Protein AF-0000000069680422 (afdb_homodimer)

Solvent-accessible surface area (backbone atoms only — not comparable to full-atom values): 12566 Å² total; per-residue (Å²): 123,90,67,68,73,63,61,70,64,61,80,63,62,77,51,45,50,59,54,49,45,52,43,51,48,55,48,74,64,57,73,73,46,77,92,82,43,54,70,59,56,45,53,47,51,53,54,52,39,52,48,53,34,37,74,47,72,43,75,77,54,56,66,60,53,31,41,63,72,49,70,67,54,59,76,92,43,46,69,59,50,54,56,55,44,64,45,52,73,95,63,58,33,43,67,55,50,48,52,54,52,45,58,70,77,100,122,89,67,69,72,63,60,70,66,61,80,60,62,77,51,44,52,61,54,49,43,53,45,52,49,56,48,73,61,56,72,71,47,76,92,81,43,54,68,59,56,45,53,48,50,53,52,50,40,51,48,52,34,37,74,47,72,44,76,78,54,56,66,59,54,31,41,63,72,49,69,69,54,59,76,92,42,47,66,58,49,55,55,55,46,65,45,52,73,93,64,57,34,42,66,56,49,46,52,54,52,43,58,69,76,100

Foldseek 3Di:
DVPPVPPPPPPLVQQDPVNLVVLVCVLLVQDDDPVVDALLVSLVSNVVSQVVNVSNPDHDDFVVSLCSSQVHDDPVCVVVSVVLVPDDPVQRGNVNSSVSRVVVRD/DVPPVPPPPPPLVQQDPVNLVVLVCVLLVQDDDPVVDALLVSLVSNVVSQVVNVSNPDHDDFVVSLCSSQVHDDPVCVVVSVVLVPDDPVQRGNVNSSVSRVVVRD

Nearest PDB structures (foldseek):
  7nlg-assembly2_C-2  TM=8.042E-01  e=1.661E-01  Saccharomyces cerevisiae
  7nli-assembly1_B  TM=7.421E-01  e=1.962E-01  Saccharomyces cerevisiae
  7nlg-assembly2_C-2  TM=8.045E-01  e=1.661E-01  Saccharomyces cerevisiae
  7nli-assembly1_B  TM=7.424E-01  e=1.962E-01  Saccharomyces cerevisiae

Secondary structure (DSSP, 8-state):
-TTSTTTT--------HHHHHHHHHHHHH----TTT--HHHHHHHHHHHHHHHHHTT----HHHHHHHHHTT--GGGHHHHHHHHTS-TTT--HHHHHHHHHHHH-/-TTSTTTT--------HHHHHHHHHHHHH----TTT--HHHHHHHHHHHHHHHHHTT----HHHHHHHHHTT--GGGHHHHHHHHTS-TTT--HHHHHHHHHHHH-

pLDDT: mean 88.04, std 20.53, range [25.44, 98.75]

Sequence (212 aa):
GKEAWNILKTNFEPTSKARLAVLIDEFFELKFNPVEETIGIFCKSVDEKKTEVKEAGFEIPELLIALQLIRRLPAEYDHLVQTLYRMKDEEFNHREVEKQLVNEAGGKEAWNILKTNFEPTSKARLAVLIDEFFELKFNPVEETIGIFCKSVDEKKTEVKEAGFEIPELLIALQLIRRLPAEYDHLVQTLYRMKDEEFNHREVEKQLVNEAG

Radius of gyration: 19.79 Å; Cα contacts (8 Å, |Δi|>4): 181; chains: 2; bounding box: 50×48×54 Å

Structure (mmCIF, N/CA/C/O backbone):
data_AF-0000000069680422-model_v1
#
loop_
_entity.id
_entity.type
_entity.pdbx_description
1 polymer 'Uncharacterized protein'
#
loop_
_atom_site.group_PDB
_atom_site.id
_atom_site.type_symbol
_atom_site.label_atom_id
_atom_site.label_alt_id
_atom_site.label_comp_id
_atom_site.label_asym_id
_atom_site.label_entity_id
_atom_site.label_seq_id
_atom_site.pdbx_PDB_ins_code
_atom_site.Cartn_x
_atom_site.Cartn_y
_atom_site.Cartn_z
_atom_site.occupancy
_atom_site.B_iso_or_equiv
_atom_site.auth_seq_id
_atom_site.auth_comp_id
_atom_site.auth_asym_id
_atom_site.auth_atom_id
_atom_site.pdbx_PDB_model_num
ATOM 1 N N . GLY A 1 1 ? 31.828 -4.523 26.578 1 25.44 1 GLY A N 1
ATOM 2 C CA . GLY A 1 1 ? 31.656 -3.223 27.203 1 25.44 1 GLY A CA 1
ATOM 3 C C . GLY A 1 1 ? 30.422 -2.479 26.719 1 25.44 1 GLY A C 1
ATOM 4 O O . GLY A 1 1 ? 29.844 -2.842 25.688 1 25.44 1 GLY A O 1
ATOM 5 N N . LYS A 1 2 ? 29.766 -1.56 27.609 1 36.19 2 LYS A N 1
ATOM 6 C CA . LYS A 1 2 ? 28.609 -0.674 27.5 1 36.19 2 LYS A CA 1
ATOM 7 C C . LYS A 1 2 ? 28.656 0.114 26.188 1 36.19 2 LYS A C 1
ATOM 9 O O . LYS A 1 2 ? 27.625 0.643 25.75 1 36.19 2 LYS A O 1
ATOM 14 N N . GLU A 1 3 ? 29.797 0.536 25.578 1 31.25 3 GLU A N 1
ATOM 15 C CA . GLU A 1 3 ? 30.188 1.466 24.516 1 31.25 3 GLU A CA 1
ATOM 16 C C . GLU A 1 3 ? 29.75 0.961 23.156 1 31.25 3 GLU A C 1
ATOM 18 O O . GLU A 1 3 ? 29.453 1.757 22.25 1 31.25 3 GLU A O 1
ATOM 23 N N . ALA A 1 4 ? 30.094 -0.371 22.797 1 37.94 4 ALA A N 1
ATOM 24 C CA . ALA A 1 4 ? 29.953 -0.815 21.406 1 37.94 4 ALA A CA 1
ATOM 25 C C . ALA A 1 4 ? 28.484 -0.749 20.953 1 37.94 4 ALA A C 1
ATOM 27 O O . ALA A 1 4 ? 28.203 -0.676 19.766 1 37.94 4 ALA A O 1
ATOM 28 N N . TRP A 1 5 ? 27.609 -1.008 21.875 1 35.69 5 TRP A N 1
ATOM 29 C CA . TRP A 1 5 ? 26.203 -1.093 21.516 1 35.69 5 TRP A CA 1
ATOM 30 C C . TRP A 1 5 ? 25.703 0.239 20.953 1 35.69 5 TRP A C 1
ATOM 32 O O . TRP A 1 5 ? 24.812 0.27 20.109 1 35.69 5 TRP A O 1
ATOM 42 N N . ASN A 1 6 ? 26.203 1.366 21.516 1 36.84 6 ASN A N 1
ATOM 43 C CA . ASN A 1 6 ? 25.672 2.664 21.125 1 36.84 6 ASN A CA 1
ATOM 44 C C . ASN A 1 6 ? 25.938 2.967 19.656 1 36.84 6 ASN A C 1
ATOM 46 O O . ASN A 1 6 ? 25.469 3.986 19.141 1 36.84 6 ASN A O 1
ATOM 50 N N . ILE A 1 7 ? 27.109 2.547 19.109 1 36.84 7 ILE A N 1
ATOM 51 C CA . ILE A 1 7 ? 27.578 3.049 17.828 1 36.84 7 ILE A CA 1
ATOM 52 C C . ILE A 1 7 ? 26.562 2.746 16.734 1 36.84 7 ILE A C 1
ATOM 54 O O . ILE A 1 7 ? 26.531 3.404 15.695 1 36.84 7 ILE A O 1
ATOM 58 N N . LEU A 1 8 ? 26.078 1.571 16.719 1 35.16 8 LEU A N 1
ATOM 59 C CA . LEU A 1 8 ? 25.359 1.293 15.484 1 35.16 8 LEU A CA 1
ATOM 60 C C . LEU A 1 8 ? 24.125 2.176 15.359 1 35.16 8 LEU A C 1
ATOM 62 O O . LEU A 1 8 ? 23.172 1.832 14.648 1 35.16 8 LEU A O 1
ATOM 66 N N . LYS A 1 9 ? 23.969 3.104 16.25 1 38.12 9 LYS A N 1
ATOM 67 C CA . LYS A 1 9 ? 23.047 4.152 15.852 1 38.12 9 LYS A CA 1
ATOM 68 C C . LYS A 1 9 ? 23.25 4.539 14.391 1 38.12 9 LYS A C 1
ATOM 70 O O . LYS A 1 9 ? 24.172 5.297 14.07 1 38.12 9 LYS A O 1
ATOM 75 N N . THR A 1 10 ? 23.469 3.613 13.453 1 37.66 10 THR A N 1
ATOM 76 C CA . THR A 1 10 ? 23.578 3.902 12.023 1 37.66 10 THR A CA 1
ATOM 77 C C . THR A 1 10 ? 22.891 5.219 11.688 1 37.66 10 THR A C 1
ATOM 79 O O . THR A 1 10 ? 21.953 5.629 12.375 1 37.66 10 THR A O 1
ATOM 82 N N . ASN A 1 11 ? 23.641 6.203 11.195 1 39.41 11 ASN A N 1
ATOM 83 C CA . ASN A 1 11 ? 23.375 7.445 10.484 1 39.41 11 ASN A CA 1
ATOM 84 C C . ASN A 1 11 ? 22.094 7.352 9.664 1 39.41 11 ASN A C 1
ATOM 86 O O . ASN A 1 11 ? 22.141 7.297 8.438 1 39.41 11 ASN A O 1
ATOM 90 N N . PHE A 1 12 ? 21.312 6.391 9.812 1 41.16 12 PHE A N 1
ATOM 91 C CA . PHE A 1 12 ? 20.062 6.547 9.078 1 41.16 12 PHE A CA 1
ATOM 92 C C . PHE A 1 12 ? 19.516 7.957 9.234 1 41.16 12 PHE A C 1
ATOM 94 O O . PHE A 1 12 ? 19.172 8.375 10.344 1 41.16 12 PHE A O 1
ATOM 101 N N . GLU A 1 13 ? 20.141 8.836 8.641 1 44.19 13 GLU A N 1
ATOM 102 C CA . GLU A 1 13 ? 19.422 10.102 8.555 1 44.19 13 GLU A CA 1
ATOM 103 C C . GLU A 1 13 ? 17.906 9.875 8.602 1 44.19 13 GLU A C 1
ATOM 105 O O . GLU A 1 13 ? 17.391 9.016 7.895 1 44.19 13 GLU A O 1
ATOM 110 N N . PRO A 1 14 ? 17.312 9.961 9.695 1 50.31 14 PRO A N 1
ATOM 111 C CA . PRO A 1 14 ? 15.867 9.75 9.734 1 50.31 14 PRO A CA 1
ATOM 112 C C . PRO A 1 14 ? 15.195 10.047 8.398 1 50.31 14 PRO A C 1
ATOM 114 O O . PRO A 1 14 ? 15.414 11.109 7.812 1 50.31 14 PRO A O 1
ATOM 117 N N . THR A 1 15 ? 15.148 9.055 7.484 1 62.88 15 THR A N 1
ATOM 118 C CA . THR A 1 15 ? 14.391 9.297 6.258 1 62.88 15 THR A CA 1
ATOM 119 C C . THR A 1 15 ? 13.07 9.992 6.562 1 62.88 15 THR A C 1
ATOM 121 O O . THR A 1 15 ? 12.359 9.609 7.492 1 62.88 15 THR A O 1
ATOM 124 N N . SER A 1 16 ? 12.969 11.102 5.945 1 86.69 16 SER A N 1
ATOM 125 C CA . SER A 1 16 ? 11.773 11.922 6.109 1 86.69 16 SER A CA 1
ATOM 126 C C . SER A 1 16 ? 10.523 11.18 5.645 1 86.69 16 SER A C 1
ATOM 128 O O . SER A 1 16 ? 10.609 10.234 4.859 1 86.69 16 SER A O 1
ATOM 130 N N . LYS A 1 17 ? 9.547 11.305 6.312 1 94.56 17 LYS A N 1
ATOM 131 C CA . LYS A 1 17 ? 8.234 10.844 5.867 1 94.56 17 LYS A CA 1
ATOM 132 C C . LYS A 1 17 ? 7.988 11.203 4.406 1 94.56 17 LYS A C 1
ATOM 134 O O . LYS A 1 17 ? 7.336 10.453 3.68 1 94.56 17 LYS A O 1
ATOM 139 N N . ALA A 1 18 ? 8.633 12.266 3.984 1 94.31 18 ALA A N 1
ATOM 140 C CA . ALA A 1 18 ? 8.547 12.656 2.578 1 94.31 18 ALA A CA 1
ATOM 141 C C . ALA A 1 18 ? 9.203 11.609 1.681 1 94.31 18 ALA A C 1
ATOM 143 O O . ALA A 1 18 ? 8.656 11.25 0.637 1 94.31 18 ALA A O 1
ATOM 144 N N . ARG A 1 19 ? 10.281 11.188 2.102 1 95.56 19 ARG A N 1
ATOM 145 C CA . ARG A 1 19 ? 10.969 10.156 1.33 1 95.56 19 ARG A CA 1
ATOM 146 C C . ARG A 1 19 ? 10.188 8.852 1.339 1 95.56 19 ARG A C 1
ATOM 148 O O . ARG A 1 19 ? 10.055 8.195 0.305 1 95.56 19 ARG A O 1
ATOM 155 N N . LEU A 1 20 ? 9.656 8.5 2.449 1 96.75 20 LEU A N 1
ATOM 156 C CA . LEU A 1 20 ? 8.852 7.289 2.543 1 96.75 20 LEU A CA 1
ATOM 157 C C . LEU A 1 20 ? 7.625 7.383 1.641 1 96.75 20 LEU A C 1
ATOM 159 O O . LEU A 1 20 ? 7.262 6.41 0.98 1 96.75 20 LEU A O 1
ATOM 163 N N . ALA A 1 21 ? 7.027 8.5 1.604 1 96.69 21 ALA A N 1
ATOM 164 C CA . ALA A 1 21 ? 5.863 8.695 0.744 1 96.69 21 ALA A CA 1
ATOM 165 C C . ALA A 1 21 ? 6.203 8.406 -0.714 1 96.69 21 ALA A C 1
ATOM 167 O O . ALA A 1 21 ? 5.445 7.719 -1.408 1 96.69 21 ALA A O 1
ATOM 168 N N . VAL A 1 22 ? 7.355 8.891 -1.173 1 96.5 22 VAL A N 1
ATOM 169 C CA . VAL A 1 22 ? 7.801 8.688 -2.549 1 96.5 22 VAL A CA 1
ATOM 170 C C . VAL A 1 22 ? 8.062 7.203 -2.793 1 96.5 22 VAL A C 1
ATOM 172 O O . VAL A 1 22 ? 7.594 6.641 -3.787 1 96.5 22 VAL A O 1
ATOM 175 N N . LEU A 1 23 ? 8.719 6.598 -1.897 1 97.56 23 LEU A N 1
ATOM 176 C CA . LEU A 1 23 ? 9.086 5.195 -2.057 1 97.56 23 LEU A CA 1
ATOM 177 C C . LEU A 1 23 ? 7.855 4.297 -2.021 1 97.56 23 LEU A C 1
ATOM 179 O O . LEU A 1 23 ? 7.781 3.311 -2.756 1 97.56 23 LEU A O 1
ATOM 183 N N . ILE A 1 24 ? 6.887 4.641 -1.167 1 97.44 24 ILE A N 1
ATOM 184 C CA . ILE A 1 24 ? 5.633 3.902 -1.091 1 97.44 24 ILE A CA 1
ATOM 185 C C . ILE A 1 24 ? 4.883 4.016 -2.418 1 97.44 24 ILE A C 1
ATOM 187 O O . ILE A 1 24 ? 4.395 3.016 -2.949 1 97.44 24 ILE A O 1
ATOM 191 N N . ASP A 1 25 ? 4.887 5.176 -3.01 1 96.94 25 ASP A N 1
ATOM 192 C CA . ASP A 1 25 ? 4.273 5.348 -4.324 1 96.94 25 ASP A CA 1
ATOM 193 C C . ASP A 1 25 ? 4.969 4.484 -5.371 1 96.94 25 ASP A C 1
ATOM 195 O O . ASP A 1 25 ? 4.309 3.789 -6.148 1 96.94 25 ASP A O 1
ATOM 199 N N . GLU A 1 26 ? 6.25 4.566 -5.379 1 97.81 26 GLU A N 1
ATOM 200 C CA . GLU A 1 26 ? 7.012 3.805 -6.359 1 97.81 26 GLU A CA 1
ATOM 201 C C . GLU A 1 26 ? 6.754 2.307 -6.215 1 97.81 26 GLU A C 1
ATOM 203 O O . GLU A 1 26 ? 6.625 1.595 -7.211 1 97.81 26 GLU A O 1
ATOM 208 N N . PHE A 1 27 ? 6.645 1.841 -4.953 1 98.44 27 PHE A N 1
ATOM 209 C CA . PHE A 1 27 ? 6.402 0.425 -4.699 1 98.44 27 PHE A CA 1
ATOM 210 C C . PHE A 1 27 ? 5.043 0.004 -5.242 1 98.44 27 PHE A C 1
ATOM 212 O O . PHE A 1 27 ? 4.945 -0.95 -6.016 1 98.44 27 PHE A O 1
ATOM 219 N N . PHE A 1 28 ? 4.039 0.729 -4.922 1 97.25 28 PHE A N 1
ATOM 220 C CA . PHE A 1 28 ? 2.689 0.286 -5.246 1 97.25 28 PHE A CA 1
ATOM 221 C C . PHE A 1 28 ? 2.352 0.606 -6.699 1 97.25 28 PHE A C 1
ATOM 223 O O . PHE A 1 28 ? 1.36 0.108 -7.234 1 97.25 28 PHE A O 1
ATOM 230 N N . GLU A 1 29 ? 3.219 1.411 -7.398 1 96.62 29 GLU A N 1
ATOM 231 C CA . GLU A 1 29 ? 3.014 1.729 -8.805 1 96.62 29 GLU A CA 1
ATOM 232 C C . GLU A 1 29 ? 3.645 0.673 -9.711 1 96.62 29 GLU A C 1
ATOM 234 O O . GLU A 1 29 ? 3.373 0.634 -10.914 1 96.62 29 GLU A O 1
ATOM 239 N N . LEU A 1 30 ? 4.488 -0.167 -9.117 1 98 30 LEU A N 1
ATOM 240 C CA . LEU A 1 30 ? 5.117 -1.21 -9.922 1 98 30 LEU A CA 1
ATOM 241 C C . LEU A 1 30 ? 4.066 -2.094 -10.586 1 98 30 LEU A C 1
ATOM 243 O O . LEU A 1 30 ? 3.08 -2.479 -9.953 1 98 30 LEU A O 1
ATOM 247 N N . LYS A 1 31 ? 4.301 -2.33 -11.836 1 97.44 31 LYS A N 1
ATOM 248 C CA . LYS A 1 31 ? 3.426 -3.189 -12.633 1 97.44 31 LYS A CA 1
ATOM 249 C C . LYS A 1 31 ? 4.227 -4.004 -13.641 1 97.44 31 LYS A C 1
ATOM 251 O O . LYS A 1 31 ? 5.117 -3.475 -14.312 1 97.44 31 LYS A O 1
ATOM 256 N N . PHE A 1 32 ? 3.793 -5.246 -13.828 1 98.06 32 PHE A N 1
ATOM 257 C CA . PHE A 1 32 ? 4.449 -6.109 -14.797 1 98.06 32 PHE A CA 1
ATOM 258 C C . PHE A 1 32 ? 4.023 -5.75 -16.219 1 98.06 32 PHE A C 1
ATOM 260 O O . PHE A 1 32 ? 2.828 -5.637 -16.5 1 98.06 32 PHE A O 1
ATOM 267 N N . ASN A 1 33 ? 5.02 -5.52 -17.016 1 96.88 33 ASN A N 1
ATOM 268 C CA . ASN A 1 33 ? 4.828 -5.309 -18.438 1 96.88 33 ASN A CA 1
ATOM 269 C C . ASN A 1 33 ? 5.559 -6.367 -19.266 1 96.88 33 ASN A C 1
ATOM 271 O O . ASN A 1 33 ? 6.77 -6.277 -19.469 1 96.88 33 ASN A O 1
ATOM 275 N N . PRO A 1 34 ? 4.777 -7.293 -19.812 1 95 34 PRO A N 1
ATOM 276 C CA . PRO A 1 34 ? 5.406 -8.43 -20.484 1 95 34 PRO A CA 1
ATOM 277 C C . PRO A 1 34 ? 6.137 -8.023 -21.766 1 95 34 PRO A C 1
ATOM 279 O O . PRO A 1 34 ? 6.973 -8.781 -22.266 1 95 34 PRO A O 1
ATOM 282 N N . VAL A 1 35 ? 5.832 -6.91 -22.328 1 96.19 35 VAL A N 1
ATOM 283 C CA . VAL A 1 35 ? 6.48 -6.445 -23.547 1 96.19 35 VAL A CA 1
ATOM 284 C C . VAL A 1 35 ? 7.875 -5.91 -23.219 1 96.19 35 VAL A C 1
ATOM 286 O O . VAL A 1 35 ? 8.789 -6.004 -24.047 1 96.19 35 VAL A O 1
ATOM 289 N N . GLU A 1 36 ? 8.086 -5.477 -21.953 1 97 36 GLU A N 1
ATOM 290 C CA . GLU A 1 36 ? 9.297 -4.742 -21.609 1 97 36 GLU A CA 1
ATOM 291 C C . GLU A 1 36 ? 10.219 -5.578 -20.719 1 97 36 GLU A C 1
ATOM 293 O O . GLU A 1 36 ? 11.406 -5.266 -20.578 1 97 36 GLU A O 1
ATOM 298 N N . GLU A 1 37 ? 9.656 -6.582 -20.109 1 97.31 37 GLU A N 1
ATOM 299 C CA . GLU A 1 37 ? 10.477 -7.305 -19.141 1 97.31 37 GLU A CA 1
ATOM 300 C C . GLU A 1 37 ? 9.961 -8.727 -18.938 1 97.31 37 GLU A C 1
ATOM 302 O O . GLU A 1 37 ? 8.844 -9.055 -19.344 1 97.31 37 GLU A O 1
ATOM 307 N N . THR A 1 38 ? 10.844 -9.57 -18.391 1 96.94 38 THR A N 1
ATOM 308 C CA . THR A 1 38 ? 10.43 -10.898 -17.938 1 96.94 38 THR A CA 1
ATOM 309 C C . THR A 1 38 ? 9.844 -10.82 -16.531 1 96.94 38 THR A C 1
ATOM 311 O O . THR A 1 38 ? 10.047 -9.844 -15.812 1 96.94 38 THR A O 1
ATOM 314 N N . ILE A 1 39 ? 9.156 -11.852 -16.141 1 97.5 39 ILE A N 1
ATOM 315 C CA . ILE A 1 39 ? 8.547 -11.891 -14.812 1 97.5 39 ILE A CA 1
ATOM 316 C C . ILE A 1 39 ? 9.633 -11.883 -13.742 1 97.5 39 ILE A C 1
ATOM 318 O O . ILE A 1 39 ? 9.438 -11.328 -12.656 1 97.5 39 ILE A O 1
ATOM 322 N N . GLY A 1 40 ? 10.781 -12.555 -14.031 1 97.5 40 GLY A N 1
ATOM 323 C CA . GLY A 1 40 ? 11.898 -12.523 -13.102 1 97.5 40 GLY A CA 1
ATOM 324 C C . GLY A 1 40 ? 12.406 -11.117 -12.836 1 97.5 40 GLY A C 1
ATOM 325 O O . GLY A 1 40 ? 12.711 -10.773 -11.688 1 97.5 40 GLY A O 1
ATOM 326 N N . ILE A 1 41 ? 12.5 -10.289 -13.859 1 97.94 41 ILE A N 1
ATOM 327 C CA . ILE A 1 41 ? 12.953 -8.906 -13.719 1 97.94 41 ILE A CA 1
ATOM 328 C C . ILE A 1 41 ? 11.938 -8.109 -12.906 1 97.94 41 ILE A C 1
ATOM 330 O O . ILE A 1 41 ? 12.312 -7.305 -12.055 1 97.94 41 ILE A O 1
ATOM 334 N N . PHE A 1 42 ? 10.672 -8.352 -13.172 1 98.56 42 PHE A N 1
ATOM 335 C CA . PHE A 1 42 ? 9.617 -7.703 -12.398 1 98.56 42 PHE A CA 1
ATOM 336 C C . PHE A 1 42 ? 9.742 -8.047 -10.922 1 98.56 42 PHE A C 1
ATOM 338 O O . PHE A 1 42 ? 9.711 -7.16 -10.062 1 98.56 42 PHE A O 1
ATOM 345 N N . CYS A 1 43 ? 9.938 -9.344 -10.586 1 98.62 43 CYS A N 1
ATOM 346 C CA . CYS A 1 43 ? 10.094 -9.773 -9.195 1 98.62 43 CYS A CA 1
ATOM 347 C C . CYS A 1 43 ? 11.281 -9.086 -8.539 1 98.62 43 CYS A C 1
ATOM 349 O O . CYS A 1 43 ? 11.211 -8.68 -7.379 1 98.62 43 CYS A O 1
ATOM 351 N N . LYS A 1 44 ? 12.305 -8.922 -9.266 1 98.31 44 LYS A N 1
ATOM 352 C CA . LYS A 1 44 ? 13.5 -8.25 -8.75 1 98.31 44 LYS A CA 1
ATOM 353 C C . LYS A 1 44 ? 13.211 -6.785 -8.438 1 98.31 44 LYS A C 1
ATOM 355 O O . LYS A 1 44 ? 13.68 -6.254 -7.43 1 98.31 44 LYS A O 1
ATOM 360 N N . SER A 1 45 ? 12.477 -6.145 -9.32 1 98.56 45 SER A N 1
ATOM 361 C CA . SER A 1 45 ? 12.125 -4.746 -9.094 1 98.56 45 SER A CA 1
ATOM 362 C C . SER A 1 45 ? 11.297 -4.582 -7.82 1 98.56 45 SER A C 1
ATOM 364 O O . SER A 1 45 ? 11.5 -3.633 -7.062 1 98.56 45 SER A O 1
ATOM 366 N N . VAL A 1 46 ? 10.375 -5.52 -7.586 1 98.75 46 VAL A N 1
ATOM 367 C CA . VAL A 1 46 ? 9.57 -5.488 -6.367 1 98.75 46 VAL A CA 1
ATOM 368 C C . VAL A 1 46 ? 10.469 -5.684 -5.148 1 98.75 46 VAL A C 1
ATOM 370 O O . VAL A 1 46 ? 10.352 -4.957 -4.16 1 98.75 46 VAL A O 1
ATOM 373 N N . ASP A 1 47 ? 11.398 -6.605 -5.25 1 98.62 47 ASP A N 1
ATOM 374 C CA . ASP A 1 47 ? 12.336 -6.871 -4.164 1 98.62 47 ASP A CA 1
ATOM 375 C C . ASP A 1 47 ? 13.195 -5.645 -3.865 1 98.62 47 ASP A C 1
ATOM 377 O O . ASP A 1 47 ? 13.414 -5.309 -2.701 1 98.62 47 ASP A O 1
ATOM 381 N N . GLU A 1 48 ? 13.641 -5.027 -4.895 1 98.69 48 GLU A N 1
ATOM 382 C CA . GLU A 1 48 ? 14.477 -3.84 -4.746 1 98.69 48 GLU A CA 1
ATOM 383 C C . GLU A 1 48 ? 13.703 -2.703 -4.078 1 98.69 48 GLU A C 1
ATOM 385 O O . GLU A 1 48 ? 14.227 -2.043 -3.176 1 98.69 48 GLU A O 1
ATOM 390 N N . LYS A 1 49 ? 12.484 -2.459 -4.477 1 98.56 49 LYS A N 1
ATOM 391 C CA . LYS A 1 49 ? 11.711 -1.345 -3.943 1 98.56 49 LYS A CA 1
ATOM 392 C C . LYS A 1 49 ? 11.32 -1.595 -2.49 1 98.56 49 LYS A C 1
ATOM 394 O O . LYS A 1 49 ? 11.344 -0.677 -1.668 1 98.56 49 LYS A O 1
ATOM 399 N N . LYS A 1 50 ? 10.938 -2.906 -2.195 1 98.44 50 LYS A N 1
ATOM 400 C CA . LYS A 1 50 ? 10.633 -3.195 -0.796 1 98.44 50 LYS A CA 1
ATOM 401 C C . LYS A 1 50 ? 11.852 -2.959 0.092 1 98.44 50 LYS A C 1
ATOM 403 O O . LYS A 1 50 ? 11.719 -2.484 1.222 1 98.44 50 LYS A O 1
ATOM 408 N N . THR A 1 51 ? 13.055 -3.281 -0.418 1 98.38 51 THR A N 1
ATOM 409 C CA . THR A 1 51 ? 14.297 -3.084 0.315 1 98.38 51 THR A CA 1
ATOM 410 C C . THR A 1 51 ? 14.57 -1.598 0.521 1 98.38 51 THR A C 1
ATOM 412 O O . THR A 1 51 ? 14.977 -1.181 1.608 1 98.38 51 THR A O 1
ATOM 415 N N . GLU A 1 52 ? 14.344 -0.782 -0.499 1 97.88 52 GLU A N 1
ATOM 416 C CA . GLU A 1 52 ? 14.516 0.663 -0.38 1 97.88 52 GLU A CA 1
ATOM 417 C C . GLU A 1 52 ? 13.594 1.239 0.693 1 97.88 52 GLU A C 1
ATOM 419 O O . GLU A 1 52 ? 14.008 2.096 1.478 1 97.88 52 GLU A O 1
ATOM 424 N N . VAL A 1 53 ? 12.391 0.769 0.733 1 97.88 53 VAL A N 1
ATOM 425 C CA . VAL A 1 53 ? 11.43 1.225 1.735 1 97.88 53 VAL A CA 1
ATOM 426 C C . VAL A 1 53 ? 11.922 0.839 3.131 1 97.88 53 VAL A C 1
ATOM 428 O O . VAL A 1 53 ? 11.883 1.653 4.055 1 97.88 53 VAL A O 1
ATOM 431 N N . LYS A 1 54 ? 12.391 -0.401 3.293 1 97.88 54 LYS A N 1
ATOM 432 C CA . LYS A 1 54 ? 12.906 -0.886 4.57 1 97.88 54 LYS A CA 1
ATOM 433 C C . LYS A 1 54 ? 14.094 -0.058 5.035 1 97.88 54 LYS A C 1
ATOM 435 O O . LYS A 1 54 ? 14.172 0.337 6.203 1 97.88 54 LYS A O 1
ATOM 440 N N . GLU A 1 55 ? 14.953 0.233 4.129 1 96.44 55 GLU A N 1
ATOM 441 C CA . GLU A 1 55 ? 16.125 1.033 4.445 1 96.44 55 GLU A CA 1
ATOM 442 C C . GLU A 1 55 ? 15.742 2.451 4.855 1 96.44 55 GLU A C 1
ATOM 444 O O . GLU A 1 55 ? 16.453 3.098 5.625 1 96.44 55 GLU A O 1
ATOM 449 N N . ALA A 1 56 ? 14.594 2.881 4.324 1 95.44 56 ALA A N 1
ATOM 450 C CA . ALA A 1 56 ? 14.102 4.215 4.66 1 95.44 56 ALA A CA 1
ATOM 451 C C . ALA A 1 56 ? 13.336 4.199 5.98 1 95.44 56 ALA A C 1
ATOM 453 O O . ALA A 1 56 ? 12.906 5.246 6.469 1 95.44 56 ALA A O 1
ATOM 454 N N . GLY A 1 57 ? 13.109 2.99 6.559 1 94.38 57 GLY A N 1
ATOM 455 C CA . GLY A 1 57 ? 12.617 2.965 7.926 1 94.38 57 GLY A CA 1
ATOM 456 C C . GLY A 1 57 ? 11.258 2.307 8.062 1 94.38 57 GLY A C 1
ATOM 457 O O . GLY A 1 57 ? 10.633 2.379 9.117 1 94.38 57 GLY A O 1
ATOM 458 N N . PHE A 1 58 ? 10.711 1.755 6.992 1 96.75 58 PHE A N 1
ATOM 459 C CA . PHE A 1 58 ? 9.422 1.085 7.059 1 96.75 58 PHE A CA 1
ATOM 460 C C . PHE A 1 58 ? 9.477 -0.27 6.359 1 96.75 58 PHE A C 1
ATOM 462 O O . PHE A 1 58 ? 9.977 -0.376 5.242 1 96.75 58 PHE A O 1
ATOM 469 N N . GLU A 1 59 ? 8.969 -1.258 7.07 1 97.88 59 GLU A N 1
ATOM 470 C CA . GLU A 1 59 ? 8.891 -2.588 6.477 1 97.88 59 GLU A CA 1
ATOM 471 C C . GLU A 1 59 ? 7.477 -2.881 5.969 1 97.88 59 GLU A C 1
ATOM 473 O O . GLU A 1 59 ? 6.539 -2.98 6.758 1 97.88 59 GLU A O 1
ATOM 478 N N . ILE A 1 60 ? 7.379 -3.025 4.695 1 98.5 60 ILE A N 1
ATOM 479 C CA . ILE A 1 60 ? 6.086 -3.348 4.105 1 98.5 60 ILE A CA 1
ATOM 480 C C . ILE A 1 60 ? 5.652 -4.742 4.551 1 98.5 60 ILE A C 1
ATOM 482 O O . ILE A 1 60 ? 6.441 -5.688 4.508 1 98.5 60 ILE A O 1
ATOM 486 N N . PRO A 1 61 ? 4.395 -4.945 4.984 1 98.25 61 PRO A N 1
ATOM 487 C CA . PRO A 1 61 ? 3.92 -6.266 5.402 1 98.25 61 PRO A CA 1
ATOM 488 C C . PRO A 1 61 ? 4.012 -7.309 4.289 1 98.25 61 PRO A C 1
ATOM 490 O O . PRO A 1 61 ? 3.76 -6.992 3.121 1 98.25 61 PRO A O 1
ATOM 493 N N . GLU A 1 62 ? 4.184 -8.523 4.723 1 97.5 62 GLU A N 1
ATOM 494 C CA . GLU A 1 62 ? 4.387 -9.648 3.82 1 97.5 62 GLU A CA 1
ATOM 495 C C . GLU A 1 62 ? 3.215 -9.805 2.855 1 97.5 62 GLU A C 1
ATOM 497 O O . GLU A 1 62 ? 3.414 -10.016 1.655 1 97.5 62 GLU A O 1
ATOM 502 N N . LEU A 1 63 ? 2.012 -9.672 3.303 1 97.5 63 LEU A N 1
ATOM 503 C CA . LEU A 1 63 ? 0.825 -9.836 2.471 1 97.5 63 LEU A CA 1
ATOM 504 C C . LEU A 1 63 ? 0.809 -8.82 1.338 1 97.5 63 LEU A C 1
ATOM 506 O O . LEU A 1 63 ? 0.491 -9.156 0.196 1 97.5 63 LEU A O 1
ATOM 510 N N . LEU A 1 64 ? 1.211 -7.613 1.612 1 98.44 64 LEU A N 1
ATOM 511 C CA . LEU A 1 64 ? 1.196 -6.555 0.608 1 98.44 64 LEU A CA 1
ATOM 512 C C . LEU A 1 64 ? 2.268 -6.793 -0.45 1 98.44 64 LEU A C 1
ATOM 514 O O . LEU A 1 64 ? 2.049 -6.527 -1.634 1 98.44 64 LEU A O 1
ATOM 518 N N . ILE A 1 65 ? 3.4 -7.297 0.004 1 98.75 65 ILE A N 1
ATOM 519 C CA . ILE A 1 65 ? 4.465 -7.594 -0.951 1 98.75 65 ILE A CA 1
ATOM 520 C C . ILE A 1 65 ? 4.023 -8.727 -1.877 1 98.75 65 ILE A C 1
ATOM 522 O O . ILE A 1 65 ? 4.156 -8.625 -3.1 1 98.75 65 ILE A O 1
ATOM 526 N N . ALA A 1 66 ? 3.467 -9.758 -1.289 1 98.56 66 ALA A N 1
ATOM 527 C CA . ALA A 1 66 ? 3.031 -10.914 -2.072 1 98.56 66 ALA A CA 1
ATOM 528 C C . ALA A 1 66 ?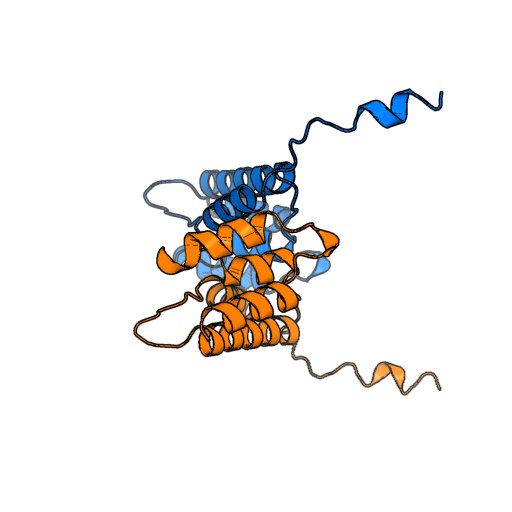 1.935 -10.523 -3.061 1 98.56 66 ALA A C 1
ATOM 530 O O . ALA A 1 66 ? 1.978 -10.906 -4.23 1 98.56 66 ALA A O 1
ATOM 531 N N . LEU A 1 67 ? 1.011 -9.734 -2.617 1 98.06 67 LEU A N 1
ATOM 532 C CA . LEU A 1 67 ? -0.078 -9.305 -3.486 1 98.06 67 LEU A CA 1
ATOM 533 C C . LEU A 1 67 ? 0.435 -8.367 -4.578 1 98.06 67 LEU A C 1
ATOM 535 O O . LEU A 1 67 ? -0.073 -8.383 -5.703 1 98.06 67 LEU A O 1
ATOM 539 N N . GLN A 1 68 ? 1.401 -7.559 -4.277 1 98.38 68 GLN A N 1
ATOM 540 C CA . GLN A 1 68 ? 1.98 -6.652 -5.266 1 98.38 68 GLN A CA 1
ATOM 541 C C . GLN A 1 68 ? 2.535 -7.426 -6.457 1 98.38 68 GLN A C 1
ATOM 543 O O . GLN A 1 68 ? 2.498 -6.941 -7.59 1 98.38 68 GLN A O 1
ATOM 548 N N . LEU A 1 69 ? 2.918 -8.609 -6.223 1 98.62 69 LEU A N 1
ATOM 549 C CA . LEU A 1 69 ? 3.533 -9.43 -7.258 1 98.62 69 LEU A CA 1
ATOM 550 C C . LEU A 1 69 ? 2.479 -9.984 -8.211 1 98.62 69 LEU A C 1
ATOM 552 O O . LEU A 1 69 ? 2.783 -10.297 -9.367 1 98.62 69 LEU A O 1
ATOM 556 N N . ILE A 1 70 ? 1.208 -10.023 -7.738 1 98 70 ILE A N 1
ATOM 557 C CA . ILE A 1 70 ? 0.353 -10.898 -8.539 1 98 70 ILE A CA 1
ATOM 558 C C . ILE A 1 70 ? -0.954 -10.18 -8.867 1 98 70 ILE A C 1
ATOM 560 O O . ILE A 1 70 ? -1.649 -10.547 -9.812 1 98 70 ILE A O 1
ATOM 564 N N . ARG A 1 71 ? -1.272 -9.133 -8.172 1 94.94 71 ARG A N 1
ATOM 565 C CA . ARG A 1 71 ? -2.631 -8.602 -8.227 1 94.94 71 ARG A CA 1
ATOM 566 C C . ARG A 1 71 ? -2.883 -7.883 -9.547 1 94.94 71 ARG A C 1
ATOM 568 O O . ARG A 1 71 ? -4.031 -7.641 -9.922 1 94.94 71 ARG A O 1
ATOM 575 N N . ARG A 1 72 ? -1.87 -7.594 -10.32 1 95.62 72 ARG A N 1
ATOM 576 C CA . ARG A 1 72 ? -2.07 -6.855 -11.562 1 95.62 72 ARG A CA 1
ATOM 577 C C . ARG A 1 72 ? -1.422 -7.578 -12.742 1 95.62 72 ARG A C 1
ATOM 579 O O . ARG A 1 72 ? -1.127 -6.965 -13.766 1 95.62 72 ARG A O 1
ATOM 586 N N . LEU A 1 73 ? -1.285 -8.805 -12.641 1 97.38 73 LEU A N 1
ATOM 587 C CA . LEU A 1 73 ? -0.685 -9.57 -13.727 1 97.38 73 LEU A CA 1
ATOM 588 C C . LEU A 1 73 ? -1.657 -9.719 -14.891 1 97.38 73 LEU A C 1
ATOM 590 O O . LEU A 1 73 ? -2.875 -9.719 -14.688 1 97.38 73 LEU A O 1
ATOM 594 N N . PRO A 1 74 ? -1.091 -9.836 -16.078 1 96.5 74 PRO A N 1
ATOM 595 C CA . PRO A 1 74 ? -1.964 -10.023 -17.234 1 96.5 74 PRO A CA 1
ATOM 596 C C . PRO A 1 74 ? -2.723 -11.344 -17.203 1 96.5 74 PRO A C 1
ATOM 598 O O . PRO A 1 74 ? -2.396 -12.227 -16.406 1 96.5 74 PRO A O 1
ATOM 601 N N . ALA A 1 75 ? -3.666 -11.492 -18.109 1 95.25 75 ALA A N 1
ATOM 602 C CA . ALA A 1 75 ? -4.637 -12.586 -18.109 1 95.25 75 ALA A CA 1
ATOM 603 C C . ALA A 1 75 ? -3.941 -13.93 -18.281 1 95.25 75 ALA A C 1
ATOM 605 O O . ALA A 1 75 ? -4.438 -14.961 -17.797 1 95.25 75 ALA A O 1
ATOM 606 N N . GLU A 1 76 ? -2.842 -13.961 -18.891 1 94.06 76 GLU A N 1
ATOM 607 C CA . GLU A 1 76 ? -2.107 -15.203 -19.125 1 94.06 76 GLU A CA 1
ATOM 608 C C . GLU A 1 76 ? -1.692 -15.859 -17.797 1 94.06 76 GLU A C 1
ATOM 610 O O . GLU A 1 76 ? -1.401 -17.047 -17.766 1 94.06 76 GLU A O 1
ATOM 615 N N . TYR A 1 77 ? -1.737 -15.055 -16.734 1 95.81 77 TYR A N 1
ATOM 616 C CA . TYR A 1 77 ? -1.322 -15.562 -15.43 1 95.81 77 TYR A CA 1
ATOM 617 C C . TYR A 1 77 ? -2.531 -15.906 -14.57 1 95.81 77 TYR A C 1
ATOM 619 O O . TYR A 1 77 ? -2.383 -16.297 -13.406 1 95.81 77 TYR A O 1
ATOM 627 N N . ASP A 1 78 ? -3.699 -15.859 -15.062 1 94.81 78 ASP A N 1
ATOM 628 C CA . ASP A 1 78 ? -4.922 -15.992 -14.273 1 94.81 78 ASP A CA 1
ATOM 629 C C . ASP A 1 78 ? -4.949 -17.328 -13.523 1 94.81 78 ASP A C 1
ATOM 631 O O . ASP A 1 78 ? -5.293 -17.375 -12.344 1 94.81 78 ASP A O 1
ATOM 635 N N . HIS A 1 79 ? -4.633 -18.375 -14.203 1 95 79 HIS A N 1
ATOM 636 C CA . HIS A 1 79 ? -4.672 -19.688 -13.578 1 95 79 HIS A CA 1
ATOM 637 C C . HIS A 1 79 ? -3.707 -19.766 -12.398 1 95 79 HIS A C 1
ATOM 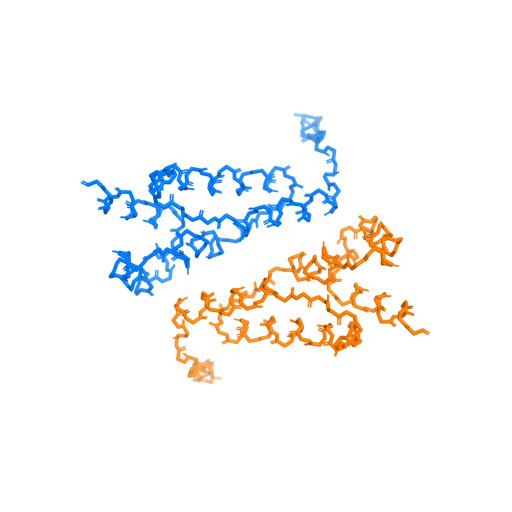639 O O . HIS A 1 79 ? -4.074 -20.25 -11.32 1 95 79 HIS A O 1
ATOM 645 N N . LEU A 1 80 ? -2.518 -19.234 -12.633 1 96.88 80 LEU A N 1
ATOM 646 C CA . LEU A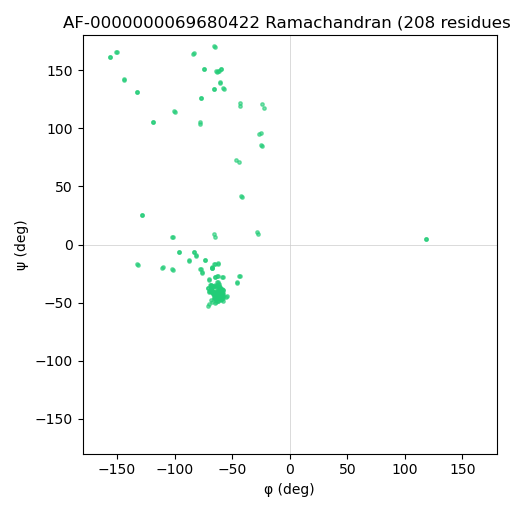 1 80 ? -1.523 -19.234 -11.562 1 96.88 80 LEU A CA 1
ATOM 647 C C . LEU A 1 80 ? -1.989 -18.375 -10.391 1 96.88 80 LEU A C 1
ATOM 649 O O . LEU A 1 80 ? -1.881 -18.781 -9.234 1 96.88 80 LEU A O 1
ATOM 653 N N . VAL A 1 81 ? -2.51 -17.188 -10.656 1 97 81 VAL A N 1
ATOM 654 C CA . VAL A 1 81 ? -2.957 -16.25 -9.625 1 97 81 VAL A CA 1
ATOM 655 C C . VAL A 1 81 ? -4.059 -16.906 -8.789 1 97 81 VAL A C 1
ATOM 657 O O . VAL A 1 81 ? -4.043 -16.828 -7.559 1 97 81 VAL A O 1
ATOM 660 N N . GLN A 1 82 ? -4.949 -17.641 -9.414 1 95.06 82 GLN A N 1
ATOM 661 C CA . GLN A 1 82 ? -6.016 -18.328 -8.695 1 95.06 82 GLN A CA 1
ATOM 662 C C . GLN A 1 82 ? -5.453 -19.422 -7.785 1 95.06 82 GLN A C 1
ATOM 664 O O . GLN A 1 82 ? -5.93 -19.609 -6.664 1 95.06 82 GLN A O 1
ATOM 669 N N . THR A 1 83 ? -4.48 -20.141 -8.273 1 95.25 83 THR A N 1
ATOM 670 C CA . THR A 1 83 ? -3.805 -21.156 -7.477 1 95.25 83 THR A CA 1
ATOM 671 C C . THR A 1 83 ? -3.141 -20.547 -6.254 1 95.25 83 THR A C 1
ATOM 673 O O . THR A 1 83 ? -3.271 -21.047 -5.141 1 95.25 83 THR A O 1
ATOM 676 N N . LEU A 1 84 ? -2.535 -19.406 -6.492 1 96.88 84 LEU A N 1
ATOM 677 C CA . LEU A 1 84 ? -1.826 -18.719 -5.414 1 96.88 84 LEU A CA 1
ATOM 678 C C . LEU A 1 84 ? -2.805 -18.188 -4.375 1 96.88 84 LEU A C 1
ATOM 680 O O . LEU A 1 84 ? -2.531 -18.25 -3.174 1 96.88 84 LEU A O 1
ATOM 684 N N . TYR A 1 85 ? -3.963 -17.703 -4.781 1 95.75 85 TYR A N 1
ATOM 685 C CA . TYR A 1 85 ? -4.965 -17.188 -3.857 1 95.75 85 TYR A CA 1
ATOM 686 C C . TYR A 1 85 ? -5.504 -18.297 -2.955 1 95.75 85 TYR A C 1
ATOM 688 O O . TYR A 1 85 ? -6.027 -18.016 -1.875 1 95.75 85 TYR A O 1
ATOM 696 N N . ARG A 1 86 ? -5.289 -19.5 -3.322 1 94.5 86 ARG A N 1
ATOM 697 C CA . ARG A 1 86 ? -5.844 -20.625 -2.574 1 94.5 86 ARG A CA 1
ATOM 698 C C . ARG A 1 86 ? -4.82 -21.188 -1.591 1 94.5 86 ARG A C 1
ATOM 700 O O . ARG A 1 86 ? -5.148 -22.031 -0.764 1 94.5 86 ARG A O 1
ATOM 707 N N . MET A 1 87 ? -3.686 -20.672 -1.705 1 94.88 87 MET A N 1
ATOM 708 C CA . MET A 1 87 ? -2.656 -21.125 -0.776 1 94.88 87 MET A CA 1
ATOM 709 C C . MET A 1 87 ? -3.043 -20.812 0.664 1 94.88 87 MET A C 1
ATOM 711 O O . MET A 1 87 ? -3.674 -19.781 0.93 1 94.88 87 MET A O 1
ATOM 715 N N . LYS A 1 88 ? -2.582 -21.672 1.516 1 94.5 88 LYS A N 1
ATOM 716 C CA . LYS A 1 88 ? -2.785 -21.406 2.936 1 94.5 88 LYS A CA 1
ATOM 717 C C . LYS A 1 88 ? -2.043 -20.141 3.363 1 94.5 88 LYS A C 1
ATOM 719 O O . LYS A 1 88 ? -0.97 -19.828 2.838 1 94.5 88 LYS A O 1
ATOM 724 N N . ASP A 1 89 ? -2.654 -19.5 4.352 1 91.88 89 ASP A N 1
ATOM 725 C CA . ASP A 1 89 ? -2.094 -18.219 4.801 1 91.88 89 ASP A CA 1
ATOM 726 C C . ASP A 1 89 ? -0.65 -18.391 5.266 1 91.88 89 ASP A C 1
ATOM 728 O O . ASP A 1 89 ? 0.201 -17.547 4.988 1 91.88 89 ASP A O 1
ATOM 732 N N . GLU A 1 90 ? -0.38 -19.484 5.945 1 93.75 90 GLU A N 1
ATOM 733 C CA . GLU A 1 90 ? 0.948 -19.719 6.504 1 93.75 90 GLU A CA 1
ATOM 734 C C . GLU A 1 90 ? 1.98 -19.938 5.402 1 93.75 90 GLU A C 1
ATOM 736 O O . GLU A 1 90 ? 3.178 -19.734 5.617 1 93.75 90 GLU A O 1
ATOM 741 N N . GLU A 1 91 ? 1.497 -20.266 4.238 1 95.56 91 GLU A N 1
ATOM 742 C CA . GLU A 1 91 ? 2.385 -20.578 3.121 1 95.56 91 GLU A CA 1
ATOM 743 C C . GLU A 1 91 ? 2.473 -19.406 2.145 1 95.56 91 GLU A C 1
ATOM 745 O O . GLU A 1 91 ? 3.4 -19.344 1.336 1 95.56 91 GLU A O 1
ATOM 750 N N . PHE A 1 92 ? 1.51 -18.562 2.178 1 96.75 92 PHE A N 1
ATOM 751 C CA . PHE A 1 92 ? 1.426 -17.438 1.247 1 96.75 92 PHE A CA 1
ATOM 752 C C . PHE A 1 92 ? 2.371 -16.328 1.664 1 96.75 92 PHE A C 1
ATOM 754 O O . PHE A 1 92 ? 2.104 -15.602 2.631 1 96.75 92 PHE A O 1
ATOM 761 N N . ASN A 1 93 ? 3.498 -16.172 0.955 1 97.5 93 ASN A N 1
ATOM 762 C CA . ASN A 1 93 ? 4.492 -15.125 1.169 1 97.5 93 ASN A CA 1
ATOM 763 C C . ASN A 1 93 ? 5.219 -14.766 -0.125 1 97.5 93 ASN A C 1
ATOM 765 O O . ASN A 1 93 ? 5.09 -15.469 -1.128 1 97.5 93 ASN A O 1
ATOM 769 N N . HIS A 1 94 ? 5.914 -13.641 -0.072 1 98.19 94 HIS A N 1
ATOM 770 C CA . HIS A 1 94 ? 6.457 -13.109 -1.319 1 98.19 94 HIS A CA 1
ATOM 771 C C . HIS A 1 94 ? 7.48 -14.07 -1.925 1 98.19 94 HIS A C 1
ATOM 773 O O . HIS A 1 94 ? 7.594 -14.164 -3.148 1 98.19 94 HIS A O 1
ATOM 779 N N . ARG A 1 95 ? 8.219 -14.805 -1.081 1 97.81 95 ARG A N 1
ATOM 780 C CA . ARG A 1 95 ? 9.219 -15.719 -1.61 1 97.81 95 ARG A CA 1
ATOM 781 C C . ARG A 1 95 ? 8.562 -16.875 -2.352 1 97.81 95 ARG A C 1
ATOM 783 O O . ARG A 1 95 ? 8.984 -17.234 -3.459 1 97.81 95 ARG A O 1
ATOM 790 N N . GLU A 1 96 ? 7.598 -17.484 -1.728 1 98 96 GLU A N 1
ATOM 791 C CA . GLU A 1 96 ? 6.883 -18.594 -2.363 1 98 96 GLU A CA 1
ATOM 792 C C . GLU A 1 96 ? 6.18 -18.125 -3.639 1 98 96 GLU A C 1
ATOM 794 O O . GLU A 1 96 ? 6.215 -18.828 -4.656 1 98 96 GLU A O 1
ATOM 799 N N . VAL A 1 97 ? 5.586 -16.984 -3.627 1 98.38 97 VAL A N 1
ATOM 800 C CA . VAL A 1 97 ? 4.895 -16.422 -4.785 1 98.38 97 VAL A CA 1
ATOM 801 C C . VAL A 1 97 ? 5.887 -16.203 -5.922 1 98.38 97 VAL A C 1
ATOM 803 O O . VAL A 1 97 ? 5.633 -16.594 -7.066 1 98.38 97 VAL A O 1
ATOM 806 N N . GLU A 1 98 ? 7.02 -15.625 -5.582 1 98.12 98 GLU A N 1
ATOM 807 C CA . GLU A 1 98 ? 8.055 -15.398 -6.586 1 98.12 98 GLU A CA 1
ATOM 808 C C . GLU A 1 98 ? 8.508 -16.703 -7.219 1 98.12 98 GLU A C 1
ATOM 810 O O . GLU A 1 98 ? 8.68 -16.797 -8.438 1 98.12 98 GLU A O 1
ATOM 815 N N . LYS A 1 99 ? 8.75 -17.609 -6.363 1 97.81 99 LYS A N 1
ATOM 816 C CA . LYS A 1 99 ? 9.18 -18.922 -6.844 1 97.81 99 LYS A CA 1
ATOM 817 C C . LYS A 1 99 ? 8.195 -19.5 -7.855 1 97.81 99 LYS A C 1
ATOM 819 O O . LYS A 1 99 ? 8.594 -19.969 -8.922 1 97.81 99 LYS A O 1
ATOM 824 N N . GLN A 1 100 ? 6.918 -19.422 -7.605 1 97.31 100 GLN A N 1
ATOM 825 C CA . GLN A 1 100 ? 5.883 -19.953 -8.492 1 97.31 100 GLN A CA 1
ATOM 826 C C . GLN A 1 100 ? 5.805 -19.156 -9.781 1 97.31 100 GLN A C 1
ATOM 828 O O . GLN A 1 100 ? 5.625 -19.734 -10.867 1 97.31 100 GLN A O 1
ATOM 833 N N . LEU A 1 101 ? 5.965 -17.875 -9.703 1 97.62 101 LEU A N 1
ATOM 834 C CA . LEU A 1 101 ? 5.934 -17.016 -10.875 1 97.62 101 LEU A CA 1
ATOM 835 C C . LEU A 1 101 ? 7.086 -17.328 -11.82 1 97.62 101 LEU A C 1
ATOM 837 O O . LEU A 1 101 ? 6.883 -17.484 -13.031 1 97.62 101 LEU A O 1
ATOM 841 N N . VAL A 1 102 ? 8.242 -17.422 -11.266 1 95.62 102 VAL A N 1
ATOM 842 C CA . VAL A 1 102 ? 9.445 -17.656 -12.062 1 95.62 102 VAL A CA 1
ATOM 843 C C . VAL A 1 102 ? 9.414 -19.062 -12.664 1 95.62 102 VAL A C 1
ATOM 845 O O . VAL A 1 102 ? 9.82 -19.25 -13.805 1 95.62 102 VAL A O 1
ATOM 848 N N . ASN A 1 103 ? 8.867 -19.969 -11.938 1 93.38 103 ASN A N 1
ATOM 849 C CA . ASN A 1 103 ? 8.734 -21.328 -12.438 1 93.38 103 ASN A CA 1
ATOM 850 C C . ASN A 1 103 ? 7.75 -21.406 -13.602 1 93.38 103 ASN A C 1
ATOM 852 O O . ASN A 1 103 ? 7.938 -22.188 -14.531 1 93.38 103 ASN A O 1
ATOM 856 N N . GLU A 1 104 ? 6.688 -20.625 -13.586 1 84.38 104 GLU A N 1
ATOM 857 C CA . GLU A 1 104 ? 5.668 -20.594 -14.625 1 84.38 104 GLU A CA 1
ATOM 858 C C . GLU A 1 104 ? 6.219 -20.016 -15.922 1 84.38 104 GLU A C 1
ATOM 860 O O . GLU A 1 104 ? 5.859 -20.469 -17.016 1 84.38 104 GLU A O 1
ATOM 865 N N . ALA A 1 105 ? 7.039 -18.953 -15.852 1 79.06 105 ALA A N 1
ATOM 866 C CA . ALA A 1 105 ? 7.605 -18.281 -17.016 1 79.06 105 ALA A CA 1
ATOM 867 C C . ALA A 1 105 ? 8.648 -19.156 -17.703 1 79.06 105 ALA A C 1
ATOM 869 O O . ALA A 1 105 ? 8.914 -18.984 -18.906 1 79.06 105 ALA A O 1
ATOM 870 N N . GLY A 1 106 ? 9.266 -19.938 -16.875 1 66.94 106 GLY A N 1
ATOM 871 C CA . GLY A 1 106 ? 10.227 -20.844 -17.484 1 66.94 106 GLY A CA 1
ATOM 872 C C . GLY A 1 106 ? 9.617 -22.141 -17.938 1 66.94 106 GLY A C 1
ATOM 873 O O . GLY A 1 106 ? 9.898 -22.609 -19.047 1 66.94 106 GLY A O 1
ATOM 874 N N . GLY B 1 1 ? -16.766 -20.203 31.344 1 25.64 1 GLY B N 1
ATOM 875 C CA . GLY B 1 1 ? -16.75 -21.531 30.75 1 25.64 1 GLY B CA 1
ATOM 876 C C . GLY B 1 1 ? -16.062 -21.578 29.391 1 25.64 1 GLY B C 1
ATOM 877 O O . GLY B 1 1 ? -15.867 -20.531 28.766 1 25.64 1 GLY B O 1
ATOM 878 N N . LYS B 1 2 ? -15.352 -22.781 29 1 34.28 2 LYS B N 1
ATOM 879 C CA . LYS B 1 2 ? -14.586 -23.172 27.812 1 34.28 2 LYS B CA 1
ATOM 880 C C . LYS B 1 2 ? -15.312 -22.797 26.531 1 34.28 2 LYS B C 1
ATOM 882 O O . LYS B 1 2 ? -14.711 -22.766 25.453 1 34.28 2 LYS B O 1
ATOM 887 N N . GLU B 1 3 ? -16.672 -22.781 26.406 1 30.39 3 GLU B N 1
ATOM 888 C CA . GLU B 1 3 ? -17.656 -22.75 25.328 1 30.39 3 GLU B CA 1
ATOM 889 C C . GLU B 1 3 ? -17.672 -21.391 24.641 1 30.39 3 GLU B C 1
ATOM 891 O O . GLU B 1 3 ? -17.938 -21.297 23.438 1 30.39 3 GLU B O 1
ATOM 896 N N . ALA B 1 4 ? -17.828 -20.266 25.484 1 36.16 4 ALA B N 1
ATOM 897 C CA . ALA B 1 4 ? -18.156 -18.969 24.875 1 36.16 4 ALA B CA 1
ATOM 898 C C . ALA B 1 4 ? -17.062 -18.516 23.922 1 36.16 4 ALA B C 1
ATOM 900 O O . ALA B 1 4 ? -17.297 -17.719 23.016 1 36.16 4 ALA B O 1
ATOM 901 N N . TRP B 1 5 ? -15.867 -18.859 24.281 1 34.56 5 TRP B N 1
ATOM 902 C CA . TRP B 1 5 ? -14.734 -18.344 23.516 1 34.56 5 TRP B CA 1
ATOM 903 C C . TRP B 1 5 ? -14.797 -18.812 22.078 1 34.56 5 TRP B C 1
ATOM 905 O O . TRP B 1 5 ? -14.344 -18.125 21.156 1 34.56 5 TRP B O 1
ATOM 915 N N . ASN B 1 6 ? -15.281 -20.062 21.844 1 36.41 6 ASN B N 1
ATOM 916 C CA . ASN B 1 6 ? -15.258 -20.641 20.5 1 36.41 6 ASN B CA 1
ATOM 917 C C . ASN B 1 6 ? -16.141 -19.844 19.547 1 36.41 6 ASN B C 1
ATOM 919 O O . ASN B 1 6 ? -16.203 -20.156 18.359 1 36.41 6 ASN B O 1
ATOM 923 N N . ILE B 1 7 ? -17.312 -19.312 20.016 1 36.47 7 ILE B N 1
ATOM 924 C CA . ILE B 1 7 ? -18.375 -18.844 19.141 1 36.47 7 ILE B CA 1
ATOM 925 C C . ILE B 1 7 ? -17.828 -17.75 18.203 1 36.47 7 ILE B C 1
ATOM 927 O O . ILE B 1 7 ? -18.359 -17.531 17.125 1 36.47 7 ILE B O 1
ATOM 931 N N . LEU B 1 8 ? -17.156 -16.828 18.766 1 34.56 8 LEU B N 1
ATOM 932 C CA . LEU B 1 8 ? -16.969 -15.688 17.875 1 34.56 8 LEU B CA 1
ATOM 933 C C . LEU B 1 8 ? -16.094 -16.062 16.672 1 34.56 8 LEU B C 1
ATOM 935 O O . LEU B 1 8 ? -15.484 -15.195 16.062 1 34.56 8 LEU B O 1
ATOM 939 N N . LYS B 1 9 ? -15.82 -17.328 16.531 1 38 9 LYS B N 1
ATOM 940 C CA . LYS B 1 9 ? -15.375 -17.688 15.18 1 38 9 LYS B CA 1
ATOM 941 C C . LYS B 1 9 ? -16.219 -17 14.117 1 38 9 LYS B C 1
ATOM 943 O O . LYS B 1 9 ? -17.328 -17.453 13.805 1 38 9 LYS B O 1
ATOM 948 N N . THR B 1 10 ? -16.594 -15.711 14.25 1 37.53 10 THR B N 1
ATOM 949 C CA . THR B 1 10 ? -17.328 -14.945 13.25 1 37.53 10 THR B CA 1
ATOM 950 C C . THR B 1 10 ? -17.109 -15.539 11.859 1 37.53 10 THR B C 1
ATOM 952 O O . THR B 1 10 ? -16.078 -16.172 11.594 1 37.53 10 THR B O 1
ATOM 955 N N . ASN B 1 11 ? -18.203 -15.961 11.172 1 39.19 11 ASN B N 1
ATOM 956 C CA . ASN B 1 11 ? -18.5 -16.281 9.781 1 39.19 11 ASN B CA 1
ATOM 957 C C . ASN B 1 11 ? -17.609 -15.5 8.82 1 39.19 11 ASN B C 1
ATOM 959 O O . ASN B 1 11 ? -18.078 -14.609 8.109 1 39.19 11 ASN B O 1
ATOM 963 N N . PHE B 1 12 ? -16.656 -14.836 9.266 1 41.12 12 PHE B N 1
ATOM 964 C CA . PHE B 1 12 ? -15.828 -14.258 8.219 1 41.12 12 PHE B CA 1
ATOM 965 C C . PHE B 1 12 ? -15.508 -15.297 7.145 1 41.12 12 PHE B C 1
ATOM 967 O O . PHE B 1 12 ? -14.859 -16.312 7.426 1 41.12 12 PHE B O 1
ATOM 974 N N . GLU B 1 13 ? -16.453 -15.602 6.398 1 43.75 13 GLU B N 1
ATOM 975 C CA . GLU B 1 13 ? -16.031 -16.312 5.203 1 43.75 13 GLU B CA 1
ATOM 976 C C . GLU B 1 13 ? -14.578 -15.984 4.855 1 43.75 13 GLU B C 1
ATOM 978 O O . GLU B 1 13 ? -14.188 -14.82 4.844 1 43.75 13 GLU B O 1
ATOM 983 N N . PRO B 1 14 ? -13.664 -16.75 5.234 1 50.31 14 PRO B N 1
ATOM 984 C CA . PRO B 1 14 ? -12.281 -16.438 4.875 1 50.31 14 PRO B CA 1
ATOM 985 C C . PRO B 1 14 ? -12.18 -15.57 3.623 1 50.31 14 PRO B C 1
ATOM 987 O O . PRO B 1 14 ? -12.773 -15.898 2.592 1 50.31 14 PRO B O 1
ATOM 990 N N . THR B 1 15 ? -12.289 -14.234 3.789 1 63.28 15 THR B N 1
ATOM 991 C CA . THR B 1 15 ? -12.062 -13.398 2.613 1 63.28 15 THR B CA 1
ATOM 992 C C . THR B 1 15 ? -10.859 -13.891 1.822 1 63.28 15 THR B C 1
ATOM 994 O O . THR B 1 15 ? -9.805 -14.164 2.396 1 63.28 15 THR B O 1
ATOM 997 N N . SER B 1 16 ? -11.164 -14.234 0.64 1 86.75 16 SER B N 1
ATOM 998 C CA . SER B 1 16 ? -10.148 -14.734 -0.272 1 86.75 16 SER B CA 1
ATOM 999 C C . SER B 1 16 ? -9.055 -13.695 -0.512 1 86.75 16 SER B C 1
ATOM 1001 O O . SER B 1 16 ? -9.273 -12.5 -0.31 1 86.75 16 SER B O 1
ATOM 1003 N N . LYS B 1 17 ? -7.941 -14.109 -0.563 1 94.62 17 LYS B N 1
ATOM 1004 C CA . LYS B 1 17 ? -6.832 -13.273 -1.004 1 94.62 17 LYS B CA 1
ATOM 1005 C C . LYS B 1 17 ? -7.211 -12.469 -2.246 1 94.62 17 LYS B C 1
ATOM 1007 O O . LYS B 1 17 ? -6.766 -11.336 -2.418 1 94.62 17 LYS B O 1
ATOM 1012 N N . ALA B 1 18 ? -8.133 -13.023 -2.998 1 94.38 18 ALA B N 1
ATOM 1013 C CA . ALA B 1 18 ? -8.641 -12.305 -4.164 1 94.38 18 ALA B CA 1
ATOM 1014 C C . ALA B 1 18 ? -9.406 -11.055 -3.746 1 94.38 18 ALA B C 1
ATOM 1016 O O . ALA B 1 18 ? -9.242 -9.984 -4.34 1 94.38 18 ALA B O 1
ATOM 1017 N N . ARG B 1 19 ? -10.172 -11.211 -2.789 1 95.5 19 ARG B N 1
ATOM 1018 C CA . ARG B 1 19 ? -10.922 -10.062 -2.293 1 95.5 19 ARG B CA 1
ATOM 1019 C C . ARG B 1 19 ? -9.992 -9.031 -1.674 1 95.5 19 ARG B C 1
ATOM 1021 O O . ARG B 1 19 ? -10.148 -7.828 -1.905 1 95.5 19 ARG B O 1
ATOM 1028 N N . LEU B 1 20 ? -9.031 -9.469 -0.945 1 96.69 20 LEU B N 1
ATOM 1029 C CA . LEU B 1 20 ? -8.062 -8.555 -0.351 1 96.69 20 LEU B CA 1
ATOM 1030 C C . LEU B 1 20 ? -7.293 -7.805 -1.431 1 96.69 20 LEU B C 1
ATOM 1032 O O . LEU B 1 20 ? -7.051 -6.602 -1.3 1 96.69 20 LEU B O 1
ATOM 1036 N N . ALA B 1 21 ? -6.949 -8.477 -2.453 1 96.69 21 ALA B N 1
ATOM 1037 C CA . ALA B 1 21 ? -6.238 -7.832 -3.555 1 96.69 21 ALA B CA 1
ATOM 1038 C C . ALA B 1 21 ? -7.047 -6.668 -4.125 1 96.69 21 ALA B C 1
ATOM 1040 O O . ALA B 1 21 ? -6.504 -5.586 -4.359 1 96.69 21 ALA B O 1
ATOM 1041 N N . VAL B 1 22 ? -8.352 -6.875 -4.316 1 96.56 22 VAL B N 1
ATOM 1042 C CA . VAL B 1 22 ? -9.234 -5.848 -4.855 1 96.56 22 VAL B CA 1
ATOM 1043 C C . VAL B 1 22 ? -9.32 -4.676 -3.881 1 96.56 22 VAL B C 1
ATOM 1045 O O . VAL B 1 22 ? -9.188 -3.518 -4.281 1 96.56 22 VAL B O 1
ATOM 1048 N N . LEU B 1 23 ? -9.492 -4.965 -2.66 1 97.56 23 LEU B N 1
ATOM 1049 C CA . LEU B 1 23 ? -9.664 -3.93 -1.646 1 97.56 23 LEU B CA 1
ATOM 1050 C C . LEU B 1 23 ? -8.375 -3.129 -1.468 1 97.56 23 LEU B C 1
ATOM 1052 O O . LEU B 1 23 ? -8.422 -1.914 -1.262 1 97.56 23 LEU B O 1
ATOM 1056 N N . ILE B 1 24 ? -7.227 -3.82 -1.547 1 97.44 24 ILE B N 1
ATOM 1057 C CA . ILE B 1 24 ? -5.934 -3.152 -1.458 1 97.44 24 ILE B CA 1
ATOM 1058 C C . ILE B 1 24 ? -5.762 -2.197 -2.635 1 97.44 24 ILE B C 1
ATOM 1060 O O . ILE B 1 24 ? -5.352 -1.048 -2.455 1 97.44 24 ILE B O 1
ATOM 1064 N N . ASP B 1 25 ? -6.18 -2.598 -3.799 1 97 25 ASP B N 1
ATOM 1065 C CA . ASP B 1 25 ? -6.141 -1.711 -4.957 1 97 25 ASP B CA 1
ATOM 1066 C C . ASP B 1 25 ? -7.027 -0.487 -4.742 1 97 25 ASP B C 1
ATOM 1068 O O . ASP B 1 25 ? -6.602 0.645 -4.98 1 97 25 ASP B O 1
ATOM 1072 N N . GLU B 1 26 ? -8.219 -0.747 -4.32 1 97.81 26 GLU B N 1
ATOM 1073 C CA . GLU B 1 26 ? -9.156 0.348 -4.109 1 97.81 26 GLU B CA 1
ATOM 1074 C C . GLU B 1 26 ? -8.633 1.341 -3.078 1 97.81 26 GLU B C 1
ATOM 1076 O O . GLU B 1 26 ? -8.773 2.555 -3.248 1 97.81 26 GLU B O 1
ATOM 1081 N N . PHE B 1 27 ? -7.984 0.81 -2.021 1 98.44 27 PHE B N 1
ATOM 1082 C CA . PHE B 1 27 ? -7.441 1.669 -0.974 1 98.44 27 PHE B CA 1
ATOM 1083 C C . PHE B 1 27 ? -6.332 2.559 -1.523 1 98.44 27 PHE B C 1
ATOM 1085 O O . PHE B 1 27 ? -6.383 3.781 -1.377 1 98.44 27 PHE B O 1
ATOM 1092 N N . PHE B 1 28 ? -5.406 1.982 -2.203 1 97.25 28 PHE B N 1
ATOM 1093 C CA . PHE B 1 28 ? -4.227 2.738 -2.6 1 97.25 28 PHE B CA 1
ATOM 1094 C C . PHE B 1 28 ? -4.512 3.574 -3.842 1 97.25 28 PHE B C 1
ATOM 1096 O O . PHE B 1 28 ? -3.725 4.457 -4.195 1 97.25 28 PHE B O 1
ATOM 1103 N N . GLU B 1 29 ? -5.695 3.365 -4.5 1 96.62 29 GLU B N 1
ATOM 1104 C CA . GLU B 1 29 ? -6.086 4.152 -5.668 1 96.62 29 GLU B CA 1
ATOM 1105 C C . GLU B 1 29 ? -6.828 5.418 -5.254 1 96.62 29 GLU B C 1
ATOM 1107 O O . GLU B 1 29 ? -7.023 6.324 -6.07 1 96.62 29 GLU B O 1
ATOM 1112 N N . LEU B 1 30 ? -7.254 5.465 -3.99 1 98 30 LEU B N 1
ATOM 1113 C CA . LEU B 1 30 ? -7.965 6.648 -3.525 1 98 30 LEU B CA 1
ATOM 1114 C C . LEU B 1 30 ? -7.113 7.902 -3.713 1 98 30 LEU B C 1
ATOM 1116 O O . LEU B 1 30 ? -5.914 7.891 -3.42 1 98 30 LEU B O 1
ATOM 1120 N N . LYS B 1 31 ? -7.758 8.906 -4.25 1 97.44 31 LYS B N 1
ATOM 1121 C CA . LYS B 1 31 ? -7.117 10.195 -4.473 1 97.44 31 LYS B CA 1
ATOM 1122 C C . LYS B 1 31 ? -8.094 11.344 -4.234 1 97.44 31 LYS B C 1
ATOM 1124 O O . LYS B 1 31 ? -9.242 11.289 -4.684 1 97.44 31 LYS B O 1
ATOM 1129 N N . PHE B 1 32 ? -7.57 12.414 -3.637 1 98.06 32 PHE B N 1
ATOM 1130 C CA . PHE B 1 32 ? -8.391 13.586 -3.391 1 98.06 32 PHE B CA 1
ATOM 1131 C C . PHE B 1 32 ? -8.594 14.391 -4.672 1 98.06 32 PHE B C 1
ATOM 1133 O O . PHE B 1 32 ? -7.625 14.695 -5.371 1 98.06 32 PHE B O 1
ATOM 1140 N N . ASN B 1 33 ? -9.836 14.609 -4.945 1 96.81 33 ASN B N 1
ATOM 1141 C CA . ASN B 1 33 ? -10.227 15.484 -6.043 1 96.81 33 ASN B CA 1
ATOM 1142 C C . ASN B 1 33 ? -11.031 16.672 -5.547 1 96.81 33 ASN B C 1
ATOM 1144 O O . ASN B 1 33 ? -12.234 16.562 -5.289 1 96.81 33 ASN B O 1
ATOM 1148 N N . PRO B 1 34 ? -10.375 17.828 -5.527 1 95 34 PRO B N 1
ATOM 1149 C CA . PRO B 1 34 ? -11.023 19 -4.918 1 95 34 PRO B CA 1
ATOM 1150 C C . PRO B 1 34 ? -12.227 19.484 -5.715 1 95 34 PRO B C 1
ATOM 1152 O O . PRO B 1 34 ? -13.062 20.234 -5.188 1 95 34 PRO B O 1
ATOM 1155 N N . VAL B 1 35 ? -12.344 19.141 -6.961 1 96.06 35 VAL B N 1
ATOM 1156 C CA . VAL B 1 35 ? -13.461 19.562 -7.797 1 96.06 35 VAL B CA 1
ATOM 1157 C C . VAL B 1 35 ? -14.703 18.734 -7.445 1 96.06 35 VAL B C 1
ATOM 1159 O O . VAL B 1 35 ? -15.828 19.234 -7.555 1 96.06 35 VAL B O 1
ATOM 1162 N N . GLU B 1 36 ? -14.5 17.531 -6.871 1 97 36 GLU B N 1
ATOM 1163 C CA . GLU B 1 36 ? -15.602 16.578 -6.719 1 97 36 GLU B CA 1
ATOM 1164 C C . GLU B 1 36 ? -15.977 16.406 -5.25 1 97 36 GLU B C 1
ATOM 1166 O O . GLU B 1 36 ? -17.062 15.906 -4.938 1 97 36 GLU B O 1
ATOM 1171 N N . GLU B 1 37 ? -15.062 16.766 -4.395 1 97.31 37 GLU B N 1
ATOM 1172 C CA . GLU B 1 37 ? -15.328 16.469 -2.992 1 97.31 37 GLU B CA 1
ATOM 1173 C C . GLU B 1 37 ? -14.555 17.406 -2.07 1 97.31 37 GLU B C 1
ATOM 1175 O O . GLU B 1 37 ? -13.633 18.094 -2.51 1 97.31 37 GLU B O 1
ATOM 1180 N N . THR B 1 38 ? -15.016 17.484 -0.812 1 96.88 38 THR B N 1
ATOM 1181 C CA . THR B 1 38 ? -14.258 18.156 0.234 1 96.88 38 THR B CA 1
ATOM 1182 C C . THR B 1 38 ? -13.203 17.219 0.828 1 96.88 38 THR B C 1
ATOM 1184 O O . THR B 1 38 ? -13.289 16 0.664 1 96.88 38 THR B O 1
ATOM 1187 N N . ILE B 1 39 ? -12.281 17.781 1.529 1 97.5 39 ILE B N 1
ATOM 1188 C CA . ILE B 1 39 ? -11.219 16.984 2.146 1 97.5 39 ILE B CA 1
ATOM 1189 C C . ILE B 1 39 ? -11.812 16.062 3.205 1 97.5 39 ILE B C 1
ATOM 1191 O O . ILE B 1 39 ? -11.32 14.953 3.412 1 97.5 39 ILE B O 1
ATOM 1195 N N . GLY B 1 40 ? -12.867 16.562 3.912 1 97.5 40 GLY B N 1
ATOM 1196 C CA . GLY B 1 40 ? -13.555 15.711 4.879 1 97.5 40 GLY B CA 1
ATOM 1197 C C . GLY B 1 40 ? -14.141 14.461 4.258 1 97.5 40 GLY B C 1
ATOM 1198 O O . GLY B 1 40 ? -14.047 13.375 4.836 1 97.5 40 GLY B O 1
ATOM 1199 N N . ILE B 1 41 ? -14.742 14.578 3.088 1 97.94 41 ILE B N 1
ATOM 1200 C CA . ILE B 1 41 ? -15.328 13.438 2.385 1 97.94 41 ILE B CA 1
ATOM 1201 C C . ILE B 1 41 ? -14.219 12.477 1.953 1 97.94 41 ILE B C 1
ATOM 1203 O O . ILE B 1 41 ? -14.367 11.258 2.059 1 97.94 41 ILE B O 1
ATOM 1207 N N . PHE B 1 42 ? -13.117 13.023 1.491 1 98.5 42 PHE B N 1
ATOM 1208 C CA . PHE B 1 42 ? -11.969 12.211 1.127 1 98.5 42 PHE B CA 1
ATOM 1209 C C . PHE B 1 42 ? -11.477 11.406 2.324 1 98.5 42 PHE B C 1
ATOM 1211 O O . PHE B 1 42 ? -11.266 10.195 2.221 1 98.5 42 PHE B O 1
ATOM 1218 N N . CYS B 1 43 ? -11.328 12.031 3.494 1 98.56 43 CYS B N 1
ATOM 1219 C CA . CYS B 1 43 ? -10.883 11.352 4.707 1 98.56 43 CYS B CA 1
ATOM 1220 C C . CYS B 1 43 ? -11.836 10.227 5.078 1 98.56 43 CYS B C 1
ATOM 1222 O O . CYS B 1 43 ? -11.398 9.141 5.484 1 98.56 43 CYS B O 1
ATOM 1224 N N . LYS B 1 44 ? -13.07 10.461 4.898 1 98.31 44 LYS B N 1
ATOM 1225 C CA . LYS B 1 44 ? -14.07 9.438 5.195 1 98.31 44 LYS B CA 1
ATOM 1226 C C . LYS B 1 44 ? -13.93 8.242 4.262 1 98.31 44 LYS B C 1
ATOM 1228 O O . LYS B 1 44 ? -14.062 7.09 4.688 1 98.31 44 LYS B O 1
ATOM 1233 N N . SER B 1 45 ? -13.688 8.516 2.998 1 98.56 45 SER B N 1
ATOM 1234 C CA . SER B 1 45 ? -13.5 7.434 2.035 1 98.56 45 SER B CA 1
ATOM 1235 C C . SER B 1 45 ? -12.297 6.57 2.4 1 98.56 45 SER B C 1
ATOM 1237 O O . SER B 1 45 ? -12.352 5.344 2.285 1 98.56 45 SER B O 1
ATOM 1239 N N . VAL B 1 46 ? -11.211 7.203 2.848 1 98.75 46 VAL B N 1
ATOM 1240 C CA . VAL B 1 46 ? -10.031 6.469 3.273 1 98.75 46 VAL B CA 1
ATOM 1241 C C . VAL B 1 46 ? -10.359 5.617 4.496 1 98.75 46 VAL B C 1
ATOM 1243 O O . VAL B 1 46 ? -10 4.438 4.559 1 98.75 46 VAL B O 1
ATOM 1246 N N . ASP B 1 47 ? -11.102 6.188 5.426 1 98.62 47 ASP B N 1
ATOM 1247 C CA . ASP B 1 47 ? -11.516 5.473 6.633 1 98.62 47 ASP B CA 1
ATOM 1248 C C . ASP B 1 47 ? -12.375 4.266 6.285 1 98.62 47 ASP B C 1
ATOM 1250 O O . ASP B 1 47 ? -12.203 3.184 6.852 1 98.62 47 ASP B O 1
ATOM 1254 N N . GLU B 1 48 ? -13.266 4.473 5.391 1 98.69 48 GLU B N 1
ATOM 1255 C CA . GLU B 1 48 ? -14.164 3.398 4.973 1 98.69 48 GLU B CA 1
ATOM 1256 C C . GLU B 1 48 ? -13.398 2.262 4.305 1 98.69 48 GLU B C 1
ATOM 1258 O O . GLU B 1 48 ? -13.633 1.089 4.598 1 98.69 48 GLU B O 1
ATOM 1263 N N . LYS B 1 49 ? -12.469 2.566 3.443 1 98.62 49 LYS B N 1
ATOM 1264 C CA . LYS B 1 49 ? -11.734 1.538 2.709 1 98.62 49 LYS B CA 1
ATOM 1265 C C . LYS B 1 49 ? -10.797 0.767 3.633 1 98.62 49 LYS B C 1
ATOM 1267 O O . LYS B 1 49 ? -10.664 -0.452 3.508 1 98.62 49 LYS B O 1
ATOM 1272 N N . LYS B 1 50 ? -10.117 1.542 4.574 1 98.5 50 LYS B N 1
ATOM 1273 C CA . LYS B 1 50 ? -9.273 0.822 5.52 1 98.5 50 LYS B CA 1
ATOM 1274 C C . LYS B 1 50 ? -10.094 -0.154 6.359 1 98.5 50 LYS B C 1
ATOM 1276 O O . LYS B 1 50 ? -9.633 -1.25 6.676 1 98.5 50 LYS B O 1
ATOM 1281 N N . THR B 1 51 ? -11.336 0.247 6.715 1 98.38 51 THR B N 1
ATOM 1282 C CA . THR B 1 51 ? -12.234 -0.598 7.496 1 98.38 51 THR B CA 1
ATOM 1283 C C . THR B 1 51 ? -12.648 -1.829 6.699 1 98.38 51 THR B C 1
ATOM 1285 O O . THR B 1 51 ? -12.68 -2.939 7.23 1 98.38 51 THR B O 1
ATOM 1288 N N . GL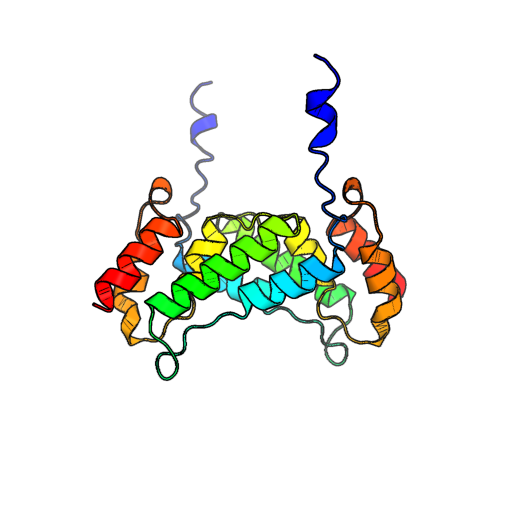U B 1 52 ? -12.953 -1.668 5.418 1 97.88 52 GLU B N 1
ATOM 1289 C CA . GLU B 1 52 ? -13.289 -2.793 4.555 1 97.88 52 GLU B CA 1
ATOM 1290 C C . GLU B 1 52 ? -12.148 -3.795 4.473 1 97.88 52 GLU B C 1
ATOM 1292 O O . GLU B 1 52 ? -12.367 -5.008 4.516 1 97.88 52 GLU B O 1
ATOM 1297 N N . VAL B 1 53 ? -10.945 -3.305 4.379 1 97.81 53 VAL B N 1
ATOM 1298 C CA . VAL B 1 53 ? -9.773 -4.168 4.324 1 97.81 53 VAL B CA 1
ATOM 1299 C C . VAL B 1 53 ? -9.633 -4.941 5.633 1 97.81 53 VAL B C 1
ATOM 1301 O O . VAL B 1 53 ? -9.383 -6.148 5.625 1 97.81 53 VAL B O 1
ATOM 1304 N N . LYS B 1 54 ? -9.812 -4.25 6.77 1 97.88 54 LYS B N 1
ATOM 1305 C CA . LYS B 1 54 ? -9.727 -4.875 8.086 1 97.88 54 LYS B CA 1
ATOM 1306 C C . LYS B 1 54 ? -10.773 -5.969 8.242 1 97.88 54 LYS B C 1
ATOM 1308 O O . LYS B 1 54 ? -10.477 -7.066 8.719 1 97.88 54 LYS B O 1
ATOM 1313 N N . GLU B 1 55 ? -11.945 -5.684 7.801 1 96.38 55 GLU B N 1
ATOM 1314 C CA . GLU B 1 55 ? -13.031 -6.652 7.879 1 96.38 55 GLU B CA 1
ATOM 1315 C C . GLU B 1 55 ? -12.75 -7.875 7.008 1 96.38 55 GLU B C 1
ATOM 1317 O O . GLU B 1 55 ? -13.219 -8.977 7.301 1 96.38 55 GLU B O 1
ATOM 1322 N N . ALA B 1 56 ? -11.969 -7.625 5.953 1 95.44 56 ALA B N 1
ATOM 1323 C CA . ALA B 1 56 ? -11.602 -8.719 5.055 1 95.44 56 ALA B CA 1
ATOM 1324 C C . ALA B 1 56 ? -10.406 -9.5 5.594 1 95.44 56 ALA B C 1
ATOM 1326 O O . ALA B 1 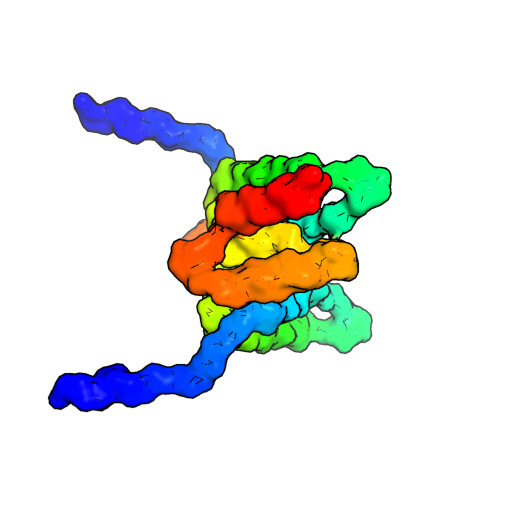56 ? -10 -10.508 5.008 1 95.44 56 ALA B O 1
ATOM 1327 N N . GLY B 1 57 ? -9.789 -9 6.703 1 94.31 57 GLY B N 1
ATOM 1328 C CA . GLY B 1 57 ? -8.828 -9.852 7.383 1 94.31 57 GLY B CA 1
ATOM 1329 C C . GLY B 1 57 ? -7.426 -9.266 7.41 1 94.31 57 GLY B C 1
ATOM 1330 O O . GLY B 1 57 ? -6.469 -9.953 7.773 1 94.31 57 GLY B O 1
ATOM 1331 N N . PHE B 1 58 ? -7.238 -8.047 6.93 1 96.75 58 PHE B N 1
ATOM 1332 C CA . PHE B 1 58 ? -5.926 -7.418 6.949 1 96.75 58 PHE B CA 1
ATOM 1333 C C . PHE B 1 58 ? -6.016 -5.992 7.48 1 96.75 58 PHE B C 1
ATOM 1335 O O . PHE B 1 58 ? -6.871 -5.215 7.043 1 96.75 58 PHE B O 1
ATOM 1342 N N . GLU B 1 59 ? -5.133 -5.703 8.422 1 97.88 59 GLU B N 1
ATOM 1343 C CA . GLU B 1 59 ? -5.066 -4.344 8.945 1 97.88 59 GLU B CA 1
ATOM 1344 C C . GLU B 1 59 ? -3.918 -3.561 8.312 1 97.88 59 GLU B C 1
ATOM 1346 O O . GLU B 1 59 ? -2.748 -3.885 8.523 1 97.88 59 GLU B O 1
ATOM 1351 N N . ILE B 1 60 ? -4.277 -2.578 7.578 1 98.5 60 ILE B N 1
ATOM 1352 C CA . ILE B 1 60 ? -3.26 -1.736 6.957 1 98.5 60 ILE B CA 1
ATOM 1353 C C . ILE B 1 60 ? -2.479 -0.99 8.039 1 98.5 60 ILE B C 1
ATOM 1355 O O . ILE B 1 60 ? -3.068 -0.419 8.961 1 98.5 60 ILE B O 1
ATOM 1359 N N . PRO B 1 61 ? -1.142 -0.949 7.988 1 98.25 61 PRO B N 1
ATOM 1360 C CA . PRO B 1 61 ? -0.342 -0.234 8.984 1 98.25 61 PRO B CA 1
ATOM 1361 C C . PRO B 1 61 ? -0.674 1.255 9.047 1 98.25 61 PRO B C 1
ATOM 1363 O O . PRO B 1 61 ? -0.925 1.881 8.016 1 98.25 61 PRO B O 1
ATOM 1366 N N . GLU B 1 62 ? -0.482 1.779 10.227 1 97.44 62 GLU B N 1
ATOM 1367 C CA . GLU B 1 62 ? -0.824 3.166 10.531 1 97.44 62 GLU B CA 1
ATOM 1368 C C . GLU B 1 62 ? -0.089 4.129 9.609 1 97.44 62 GLU B C 1
ATOM 1370 O O . GLU B 1 62 ? -0.684 5.078 9.086 1 97.44 62 GLU B O 1
ATOM 1375 N N . LEU B 1 63 ? 1.161 3.922 9.328 1 97.5 63 LEU B N 1
ATOM 1376 C CA . LEU B 1 63 ? 1.963 4.805 8.492 1 97.5 63 LEU B CA 1
ATOM 1377 C C . LEU B 1 63 ? 1.394 4.875 7.078 1 97.5 63 LEU B C 1
ATOM 1379 O O . LEU B 1 63 ? 1.312 5.957 6.488 1 97.5 63 LEU B O 1
ATOM 1383 N N . LEU B 1 64 ? 0.937 3.77 6.562 1 98.44 64 LEU B N 1
ATOM 1384 C CA . LEU B 1 64 ? 0.407 3.725 5.207 1 98.44 64 LEU B CA 1
ATOM 1385 C C . LEU B 1 64 ? -0.929 4.453 5.117 1 98.44 64 LEU B C 1
ATOM 1387 O O . LEU B 1 64 ? -1.211 5.125 4.121 1 98.44 64 LEU B O 1
ATOM 1391 N N . ILE B 1 65 ? -1.72 4.316 6.172 1 98.75 65 ILE B N 1
ATOM 1392 C CA . ILE B 1 65 ? -3 5.016 6.184 1 98.75 65 ILE B CA 1
ATOM 1393 C C . ILE B 1 65 ? -2.762 6.523 6.23 1 98.75 65 ILE B C 1
ATOM 1395 O O . ILE B 1 65 ? -3.357 7.277 5.457 1 98.75 65 ILE B O 1
ATOM 1399 N N . ALA B 1 66 ? -1.868 6.938 7.102 1 98.56 66 ALA B N 1
ATOM 1400 C CA . ALA B 1 66 ? -1.578 8.359 7.254 1 98.56 66 ALA B CA 1
ATOM 1401 C C . ALA B 1 66 ? -1.007 8.945 5.965 1 98.56 66 ALA B C 1
ATOM 1403 O O . ALA B 1 66 ? -1.421 10.023 5.527 1 98.56 66 ALA B O 1
ATOM 1404 N N . LEU B 1 67 ? -0.126 8.227 5.344 1 98.12 67 LEU B N 1
ATOM 1405 C CA . LEU B 1 67 ? 0.477 8.695 4.102 1 98.12 67 LEU B CA 1
ATOM 1406 C C . LEU B 1 67 ? -0.548 8.711 2.975 1 98.12 67 LEU B C 1
ATOM 1408 O O . LEU B 1 67 ? -0.498 9.578 2.1 1 98.12 67 LEU B O 1
ATOM 1412 N N . GLN B 1 68 ? -1.448 7.773 2.957 1 98.38 68 GLN B N 1
ATOM 1413 C CA . GLN B 1 68 ? -2.49 7.73 1.937 1 98.38 68 GLN B CA 1
ATOM 1414 C C . GLN B 1 68 ? -3.316 9.016 1.938 1 98.38 68 GLN B C 1
ATOM 1416 O O . GLN B 1 68 ? -3.779 9.461 0.888 1 98.38 68 GLN B O 1
ATOM 1421 N N . LEU B 1 69 ? -3.393 9.633 3.055 1 98.62 69 LEU B N 1
ATOM 1422 C CA . LEU B 1 69 ? -4.207 10.828 3.207 1 98.62 69 LEU B CA 1
ATOM 1423 C C . LEU B 1 69 ? -3.51 12.047 2.604 1 98.62 69 LEU B C 1
ATOM 1425 O O . LEU B 1 69 ? -4.168 13.016 2.215 1 98.62 69 LEU B O 1
ATOM 1429 N N . ILE B 1 70 ? -2.16 11.953 2.451 1 98 70 ILE B N 1
ATOM 1430 C CA . ILE B 1 70 ? -1.533 13.258 2.246 1 98 70 ILE B CA 1
ATOM 1431 C C . ILE B 1 70 ? -0.579 13.188 1.057 1 98 70 ILE B C 1
ATOM 1433 O O . ILE B 1 70 ? -0.239 14.211 0.465 1 98 70 ILE B O 1
ATOM 1437 N N . ARG B 1 71 ? -0.198 12.023 0.646 1 94.88 71 ARG B N 1
ATOM 1438 C CA . ARG B 1 71 ? 0.936 11.906 -0.266 1 94.88 71 ARG B CA 1
ATOM 1439 C C . ARG B 1 71 ? 0.554 12.359 -1.673 1 94.88 71 ARG B C 1
ATOM 1441 O O . ARG B 1 71 ? 1.426 12.633 -2.498 1 94.88 71 ARG B O 1
ATOM 1448 N N . ARG B 1 72 ? -0.706 12.531 -1.972 1 95.62 72 ARG B N 1
ATOM 1449 C CA . ARG B 1 72 ? -1.108 12.906 -3.322 1 95.62 72 ARG B CA 1
ATOM 1450 C C . ARG B 1 72 ? -2.023 14.125 -3.303 1 95.62 72 ARG B C 1
ATOM 1452 O O . ARG B 1 72 ? -2.77 14.367 -4.254 1 95.62 72 ARG B O 1
ATOM 1459 N N . LEU B 1 73 ? -1.903 14.883 -2.334 1 97.31 73 LEU B N 1
ATOM 1460 C CA . LEU B 1 73 ? -2.732 16.078 -2.246 1 97.31 73 LEU B CA 1
ATOM 1461 C C . LEU B 1 73 ? -2.256 17.141 -3.227 1 97.31 73 LEU B C 1
ATOM 1463 O O . LEU B 1 73 ? -1.068 17.203 -3.553 1 97.31 73 LEU B O 1
ATOM 1467 N N . PRO B 1 74 ? -3.209 17.969 -3.67 1 96.38 74 PRO B N 1
ATOM 1468 C CA . PRO B 1 74 ? -2.816 19.047 -4.582 1 96.38 74 PRO B CA 1
ATOM 1469 C C . PRO B 1 74 ? -1.896 20.062 -3.92 1 96.38 74 PRO B C 1
ATOM 1471 O O . PRO 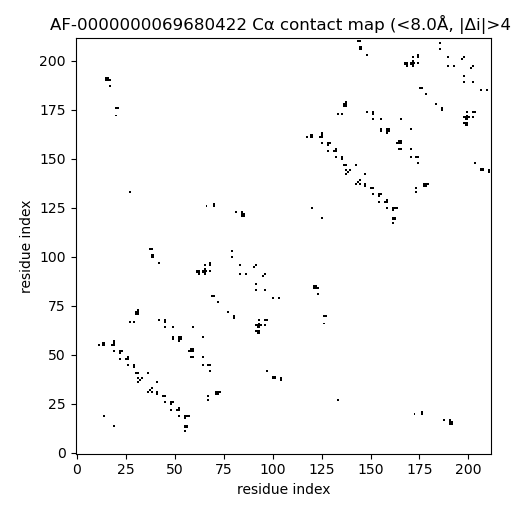B 1 74 ? -1.751 20.078 -2.695 1 96.38 74 PRO B O 1
ATOM 1474 N N . ALA B 1 75 ? -1.342 20.938 -4.742 1 95.12 75 ALA B N 1
ATOM 1475 C CA . ALA B 1 75 ? -0.282 21.859 -4.344 1 95.12 75 ALA B CA 1
ATOM 1476 C C . ALA B 1 75 ? -0.765 22.812 -3.256 1 95.12 75 ALA B C 1
ATOM 1478 O O . ALA B 1 75 ? 0.029 23.281 -2.439 1 95.12 75 ALA B O 1
ATOM 1479 N N . GLU B 1 76 ? -2.002 23.094 -3.195 1 93.88 76 GLU B N 1
ATOM 1480 C CA . GLU B 1 76 ? -2.561 24.016 -2.207 1 93.88 76 GLU B CA 1
ATOM 1481 C C . GLU B 1 76 ? -2.348 23.484 -0.788 1 93.88 76 GLU B C 1
ATOM 1483 O O . GLU B 1 76 ? -2.41 24.25 0.176 1 93.88 76 GLU B O 1
ATOM 1488 N N . TYR B 1 77 ? -2.025 22.188 -0.699 1 95.69 77 TYR B N 1
ATOM 1489 C CA . TYR B 1 77 ? -1.84 21.578 0.615 1 95.69 77 TYR B CA 1
ATOM 1490 C C . TYR B 1 77 ? -0.359 21.422 0.936 1 95.69 77 TYR B C 1
ATOM 1492 O O . TYR B 1 77 ? -0.001 20.859 1.973 1 95.69 77 TYR B O 1
ATOM 1500 N N . ASP B 1 78 ? 0.52 21.922 0.157 1 94.75 78 ASP B N 1
ATOM 1501 C CA . ASP B 1 78 ? 1.95 21.656 0.281 1 94.75 78 ASP B CA 1
ATOM 1502 C C . ASP B 1 78 ? 2.469 22.094 1.652 1 94.75 78 ASP B C 1
ATOM 1504 O O . ASP B 1 78 ? 3.234 21.359 2.289 1 94.75 78 ASP B O 1
ATOM 1508 N N . HIS B 1 79 ? 2.08 23.234 2.09 1 94.94 79 HIS B N 1
ATOM 1509 C CA . HIS B 1 79 ? 2.559 23.734 3.375 1 94.94 79 HIS B CA 1
ATOM 1510 C C . HIS B 1 79 ? 2.131 22.812 4.516 1 94.94 79 HIS B C 1
ATOM 1512 O O . HIS B 1 79 ? 2.943 22.469 5.375 1 94.94 79 HIS B O 1
ATOM 1518 N N . LEU B 1 80 ? 0.873 22.406 4.434 1 96.81 80 LEU B N 1
ATOM 1519 C CA . LEU B 1 80 ? 0.365 21.5 5.461 1 96.81 80 LEU B CA 1
ATOM 1520 C C . LEU B 1 80 ? 1.093 20.172 5.414 1 96.81 80 LEU B C 1
ATOM 1522 O O . LEU B 1 80 ? 1.491 19.641 6.453 1 96.81 80 LEU B O 1
ATOM 1526 N N . VAL B 1 81 ? 1.282 19.594 4.246 1 97.06 81 VAL B N 1
ATOM 1527 C CA . VAL B 1 81 ? 1.931 18.297 4.074 1 97.06 81 VAL B CA 1
ATOM 1528 C C . VAL B 1 81 ? 3.354 18.359 4.625 1 97.06 81 VAL B C 1
ATOM 1530 O O . VAL B 1 81 ? 3.785 17.438 5.336 1 97.06 81 VAL B O 1
ATOM 1533 N N . GLN B 1 82 ? 4.055 19.453 4.422 1 95.12 82 GLN B N 1
ATOM 1534 C CA . GLN B 1 82 ? 5.406 19.609 4.945 1 95.12 82 GLN B CA 1
ATOM 1535 C C . GLN B 1 82 ? 5.402 19.656 6.469 1 95.12 82 GLN B C 1
ATOM 1537 O O . GLN B 1 82 ? 6.289 19.094 7.113 1 95.12 82 GLN B O 1
ATOM 1542 N N . THR B 1 83 ? 4.449 20.344 7.043 1 95.25 83 THR B N 1
ATOM 1543 C CA . THR B 1 83 ? 4.289 20.391 8.492 1 95.25 83 THR B CA 1
ATOM 1544 C C . THR B 1 83 ? 4.043 19 9.055 1 95.25 83 THR B C 1
ATOM 1546 O O . THR B 1 83 ? 4.664 18.609 10.047 1 95.25 83 THR B O 1
ATOM 1549 N N . LEU B 1 84 ? 3.221 18.266 8.352 1 96.88 84 LEU B N 1
ATOM 1550 C CA . LEU B 1 84 ? 2.865 16.922 8.797 1 96.88 84 LEU B CA 1
ATOM 1551 C C . LEU B 1 84 ? 4.062 15.984 8.703 1 96.88 84 LEU B C 1
ATOM 1553 O O . LEU B 1 84 ? 4.27 15.141 9.578 1 96.88 84 LEU B O 1
ATOM 1557 N N . TYR B 1 85 ? 4.887 16.125 7.684 1 95.81 85 TYR B N 1
ATOM 1558 C CA . TYR B 1 85 ? 6.062 15.281 7.512 1 95.81 85 TYR B CA 1
ATOM 1559 C C . TYR B 1 85 ? 7.07 15.516 8.633 1 95.81 85 TYR B C 1
ATOM 1561 O O . TYR B 1 85 ? 7.914 14.656 8.906 1 95.81 85 TYR B O 1
ATOM 1569 N N . ARG B 1 86 ? 6.934 16.578 9.328 1 94.56 86 ARG B N 1
ATOM 1570 C CA . ARG B 1 86 ? 7.898 16.938 10.367 1 94.56 86 ARG B CA 1
ATOM 1571 C C . ARG B 1 86 ? 7.422 16.484 11.742 1 94.56 86 ARG B C 1
ATOM 1573 O O . ARG B 1 86 ? 8.164 16.562 12.719 1 94.56 86 ARG B O 1
ATOM 1580 N N . MET B 1 87 ? 6.262 16.016 11.734 1 94.94 87 MET B N 1
ATOM 1581 C CA . MET B 1 87 ? 5.742 15.531 13.016 1 94.94 87 MET B CA 1
ATOM 1582 C C . MET B 1 87 ? 6.586 14.375 13.539 1 94.94 87 MET B C 1
ATOM 1584 O O . MET B 1 87 ? 7.109 13.578 12.758 1 94.94 87 MET B O 1
ATOM 1588 N N . LYS B 1 88 ? 6.621 14.32 14.852 1 94.56 88 LYS B N 1
ATOM 1589 C CA . LYS B 1 88 ? 7.289 13.172 15.469 1 94.56 88 LYS B CA 1
ATOM 1590 C C . LYS B 1 88 ? 6.566 11.867 15.125 1 94.56 88 LYS B C 1
ATOM 1592 O O . LYS B 1 88 ? 5.344 11.852 14.984 1 94.56 88 LYS B O 1
ATOM 1597 N N . ASP B 1 89 ? 7.391 10.82 15.055 1 91.94 89 ASP B N 1
ATOM 1598 C CA . ASP B 1 89 ? 6.84 9.531 14.656 1 91.94 89 ASP B CA 1
ATOM 1599 C C . ASP B 1 89 ? 5.719 9.094 15.594 1 91.94 89 ASP B C 1
ATOM 1601 O O . ASP B 1 89 ? 4.703 8.562 15.148 1 91.94 89 ASP B O 1
ATOM 1605 N N . GLU B 1 90 ? 5.895 9.344 16.859 1 93.75 90 GLU B N 1
ATOM 1606 C CA . GLU B 1 90 ? 4.922 8.906 17.859 1 93.75 90 GLU B CA 1
ATOM 1607 C C . GLU B 1 90 ? 3.604 9.656 17.703 1 93.75 90 GLU B C 1
ATOM 1609 O O . GLU B 1 90 ? 2.557 9.172 18.141 1 93.75 90 GLU B O 1
ATOM 1614 N N . GLU B 1 91 ? 3.676 10.789 17.047 1 95.56 91 GLU B N 1
ATOM 1615 C CA . GLU B 1 91 ? 2.498 11.641 16.906 1 95.56 91 GLU B CA 1
ATOM 1616 C C . GLU B 1 91 ? 1.869 11.477 15.523 1 95.56 91 GLU B C 1
ATOM 1618 O O . GLU B 1 91 ? 0.708 11.836 15.32 1 95.56 91 GLU B O 1
ATOM 1623 N N . PHE B 1 92 ? 2.625 11.016 14.594 1 96.75 92 PHE B N 1
ATOM 1624 C CA . PHE B 1 92 ? 2.176 10.891 13.211 1 96.75 92 PHE B CA 1
ATOM 1625 C C . PHE B 1 92 ? 1.29 9.656 13.039 1 96.75 92 PHE B C 1
ATOM 1627 O O . PHE B 1 92 ? 1.783 8.531 13.023 1 96.75 92 PHE B O 1
ATOM 1634 N N . ASN B 1 93 ? -0.038 9.859 12.938 1 97.5 93 ASN B N 1
ATOM 1635 C CA . ASN B 1 93 ? -1.034 8.82 12.711 1 97.5 93 ASN B CA 1
ATOM 1636 C C . ASN B 1 93 ? -2.24 9.352 11.945 1 97.5 93 ASN B C 1
ATOM 1638 O O . ASN B 1 93 ? -2.391 10.562 11.773 1 97.5 93 ASN B O 1
ATOM 1642 N N . HIS B 1 94 ? -3.029 8.414 11.445 1 98.19 94 HIS B N 1
ATOM 1643 C CA . HIS B 1 94 ? -4.074 8.82 10.516 1 98.19 94 HIS B CA 1
ATOM 1644 C C . HIS B 1 94 ? -5.082 9.75 11.18 1 98.19 94 HIS B C 1
ATOM 1646 O O . HIS B 1 94 ? -5.621 10.656 10.539 1 98.19 94 HIS B O 1
ATOM 1652 N N . ARG B 1 95 ? -5.328 9.562 12.492 1 97.81 95 ARG B N 1
ATOM 1653 C CA . ARG B 1 95 ? -6.297 10.414 13.172 1 97.81 95 ARG B CA 1
ATOM 1654 C C . ARG B 1 95 ? -5.789 11.844 13.281 1 97.81 95 ARG B C 1
ATOM 1656 O O . ARG B 1 95 ? -6.523 12.789 12.992 1 97.81 95 ARG B O 1
ATOM 1663 N N . GLU B 1 96 ? -4.57 11.992 13.719 1 97.94 96 GLU B N 1
ATOM 1664 C CA . GLU B 1 96 ? -3.98 13.328 13.828 1 97.94 96 GLU B CA 1
ATOM 1665 C C . GLU B 1 96 ? -3.887 14 12.461 1 97.94 96 GLU B C 1
ATOM 1667 O O . GLU B 1 96 ? -4.18 15.188 12.328 1 97.94 96 GLU B O 1
ATOM 1672 N N . VAL B 1 97 ? -3.523 13.281 11.445 1 98.38 97 VAL B N 1
ATOM 1673 C CA . VAL B 1 97 ? -3.412 13.805 10.086 1 98.38 97 VAL B CA 1
ATOM 1674 C C . VAL B 1 97 ? -4.781 14.281 9.602 1 98.38 97 VAL B C 1
ATOM 1676 O O . VAL B 1 97 ? -4.906 15.383 9.07 1 98.38 97 VAL B O 1
ATOM 1679 N N . GLU B 1 98 ? -5.777 13.453 9.844 1 98.12 98 GLU B N 1
ATOM 1680 C CA . GLU B 1 98 ? -7.137 13.828 9.453 1 98.12 98 GLU B CA 1
ATOM 1681 C C . GLU B 1 98 ? -7.578 15.109 10.141 1 98.12 98 GLU B C 1
ATOM 1683 O O . GLU B 1 98 ? -8.172 15.984 9.508 1 98.12 98 GLU B O 1
ATOM 1688 N N . LYS B 1 99 ? -7.324 15.117 11.383 1 97.75 99 LYS B N 1
ATOM 1689 C CA . LYS B 1 99 ? -7.691 16.297 12.156 1 97.75 99 LYS B CA 1
ATOM 1690 C C . LYS B 1 99 ? -7.078 17.562 11.555 1 97.75 99 LYS B C 1
ATOM 1692 O O . LYS B 1 99 ? -7.766 18.578 11.375 1 97.75 99 LYS B O 1
ATOM 1697 N N . GLN B 1 100 ? -5.824 17.547 11.195 1 97.31 100 GLN B N 1
ATOM 1698 C CA . GLN B 1 100 ? -5.125 18.703 10.633 1 97.31 100 GLN B CA 1
ATOM 1699 C C . GLN B 1 100 ? -5.66 19.047 9.25 1 97.31 100 GLN B C 1
ATOM 1701 O O . GLN B 1 100 ? -5.812 20.219 8.914 1 97.31 100 GLN B O 1
ATOM 1706 N N . LEU B 1 101 ? -5.988 18.062 8.477 1 97.62 101 LEU B N 1
ATOM 1707 C CA . LEU B 1 101 ? -6.535 18.266 7.137 1 97.62 101 LEU B CA 1
ATOM 1708 C C . LEU B 1 101 ? -7.891 18.969 7.207 1 97.62 101 LEU B C 1
ATOM 1710 O O . LEU B 1 101 ? -8.133 19.938 6.492 1 97.62 101 LEU B O 1
ATOM 1714 N N . VAL B 1 102 ? -8.719 18.469 8.055 1 95.56 102 VAL B N 1
ATOM 1715 C CA . VAL B 1 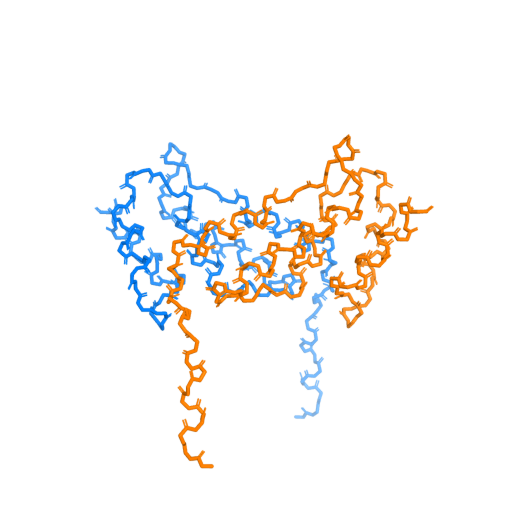102 ? -10.078 18.984 8.164 1 95.56 102 VAL B CA 1
ATOM 1716 C C . VAL B 1 102 ? -10.047 20.391 8.758 1 95.56 102 VAL B C 1
ATOM 1718 O O . VAL B 1 102 ? -10.812 21.266 8.344 1 95.56 102 VAL B O 1
ATOM 1721 N N . ASN B 1 103 ? -9.133 20.609 9.641 1 93.19 103 ASN B N 1
ATOM 1722 C CA . ASN B 1 103 ? -8.984 21.938 10.227 1 93.19 103 ASN B CA 1
ATOM 1723 C C . ASN B 1 103 ? -8.508 22.953 9.195 1 93.19 103 ASN B C 1
ATOM 1725 O O . ASN B 1 103 ? -8.914 24.125 9.234 1 93.19 103 ASN B O 1
ATOM 1729 N N . GLU B 1 104 ? -7.652 22.562 8.266 1 84.5 104 GLU B N 1
ATOM 1730 C CA . GLU B 1 104 ? -7.109 23.438 7.227 1 84.5 104 GLU B CA 1
ATOM 1731 C C . GLU B 1 104 ? -8.188 23.828 6.227 1 84.5 104 GLU B C 1
ATOM 1733 O O . GLU B 1 104 ? -8.203 24.969 5.738 1 84.5 104 GLU B O 1
ATOM 1738 N N . ALA B 1 105 ? -9.07 22.906 5.84 1 79 105 ALA B N 1
ATOM 1739 C CA . ALA B 1 105 ? -10.125 23.141 4.855 1 79 105 ALA B CA 1
ATOM 1740 C C . ALA B 1 105 ? -11.203 24.062 5.422 1 79 105 ALA B C 1
ATOM 1742 O O . ALA B 1 105 ? -11.93 24.719 4.672 1 79 105 ALA B O 1
ATOM 1743 N N . GLY B 1 106 ? -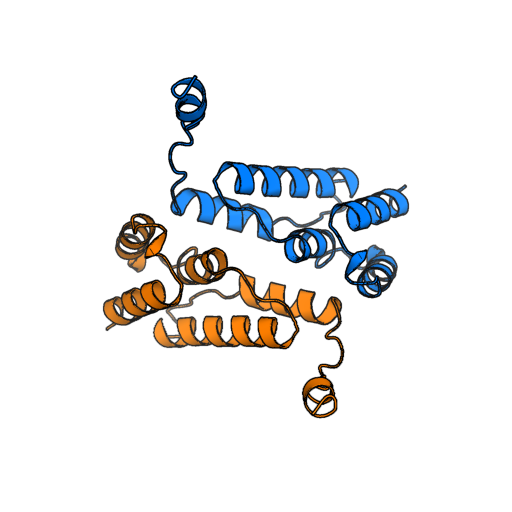11.32 23.938 6.723 1 66.75 106 GLY B N 1
ATOM 1744 C CA . GLY B 1 106 ? -12.305 24.844 7.32 1 66.75 106 GLY B CA 1
ATOM 1745 C C . GLY B 1 106 ? -11.719 26.188 7.703 1 66.75 106 GLY B C 1
ATOM 1746 O O . GLY B 1 106 ? -12.336 27.219 7.453 1 66.75 106 GLY B O 1
#

InterPro domains:
  IPR061502 Copia/RE1/RE2-like, N-terminal domain [PF14223] (2-104)

Organism: Araneus ventricosus (NCBI:txid182803)